Protein AF-A0A833A381-F1 (afdb_monomer)

Radius of gyration: 20.52 Å; Cα contacts (8 Å, |Δi|>4): 318; chains: 1; bounding box: 50×62×47 Å

Structure (mmCIF, N/CA/C/O backbone):
data_AF-A0A833A381-F1
#
_entry.id   AF-A0A833A381-F1
#
loop_
_atom_site.group_PDB
_atom_site.id
_atom_site.type_symbol
_atom_site.label_atom_id
_atom_site.label_alt_id
_atom_site.label_comp_id
_atom_site.label_asym_id
_atom_site.label_entity_id
_atom_site.label_seq_id
_atom_site.pdbx_PDB_ins_code
_atom_site.Cartn_x
_atom_site.Cartn_y
_atom_site.Cartn_z
_atom_site.occupancy
_atom_site.B_iso_or_equiv
_atom_site.auth_seq_id
_atom_site.auth_comp_id
_atom_site.auth_asym_id
_atom_site.auth_atom_id
_atom_site.pdbx_PDB_model_num
ATOM 1 N N . MET A 1 1 ? -11.651 38.084 -4.535 1.00 34.66 1 MET A N 1
ATOM 2 C CA . MET A 1 1 ? -12.014 36.680 -4.844 1.00 34.66 1 MET A CA 1
ATOM 3 C C . MET A 1 1 ? -10.779 35.934 -5.337 1.00 34.66 1 MET A C 1
ATOM 5 O O . MET A 1 1 ? -10.300 36.222 -6.426 1.00 34.66 1 MET A O 1
ATOM 9 N N . ILE A 1 2 ? -10.227 35.016 -4.540 1.00 35.16 2 ILE A N 1
ATOM 10 C CA . ILE A 1 2 ? -9.106 34.164 -4.970 1.00 35.16 2 ILE A CA 1
ATOM 11 C C . ILE A 1 2 ? -9.652 33.199 -6.032 1.00 35.16 2 ILE A C 1
ATOM 13 O O . ILE A 1 2 ? -10.507 32.371 -5.723 1.00 35.16 2 ILE A O 1
ATOM 17 N N . LYS A 1 3 ? -9.202 33.319 -7.290 1.00 36.94 3 LYS A N 1
ATOM 18 C CA . LYS A 1 3 ? -9.517 32.350 -8.354 1.00 36.94 3 LYS A CA 1
ATOM 19 C C . LYS A 1 3 ? -9.009 30.975 -7.912 1.00 36.94 3 LYS A C 1
ATOM 21 O O . LYS A 1 3 ? -7.816 30.695 -8.008 1.00 36.94 3 LYS A O 1
ATOM 26 N N . VAL A 1 4 ? -9.903 30.111 -7.435 1.00 47.97 4 VAL A N 1
ATOM 27 C CA . VAL A 1 4 ? -9.594 28.694 -7.221 1.00 47.97 4 VAL A CA 1
ATOM 28 C C . VAL A 1 4 ? -9.243 28.118 -8.592 1.00 47.97 4 VAL A C 1
ATOM 30 O O . VAL A 1 4 ? -10.110 28.021 -9.461 1.00 47.97 4 VAL A O 1
ATOM 33 N N . ARG A 1 5 ? -7.961 27.801 -8.827 1.00 54.69 5 ARG A N 1
ATOM 34 C CA . ARG A 1 5 ? -7.524 27.148 -10.069 1.00 54.69 5 ARG A CA 1
ATOM 35 C C . ARG A 1 5 ? -8.310 25.849 -10.228 1.00 54.69 5 ARG A C 1
ATOM 37 O O . ARG A 1 5 ? -8.151 24.926 -9.432 1.00 54.69 5 ARG A O 1
ATOM 44 N N . GLN A 1 6 ? -9.159 25.798 -11.250 1.00 60.56 6 GLN A N 1
ATOM 45 C CA . GLN A 1 6 ? -9.803 24.563 -11.672 1.00 60.56 6 GLN A CA 1
ATOM 46 C C . GLN A 1 6 ? -8.762 23.661 -12.339 1.00 60.56 6 GLN A C 1
ATOM 48 O O . GLN A 1 6 ? -7.880 24.139 -13.058 1.00 60.56 6 GLN A O 1
ATOM 53 N N . GLU A 1 7 ? -8.847 22.363 -12.058 1.00 72.75 7 GLU A N 1
ATOM 54 C CA . GLU A 1 7 ? -7.910 21.378 -12.590 1.00 72.75 7 GLU A CA 1
ATOM 55 C C . GLU A 1 7 ? -8.077 21.239 -14.107 1.00 72.75 7 GLU A C 1
ATOM 57 O O . GLU A 1 7 ? -9.195 21.137 -14.617 1.00 72.75 7 GLU A O 1
ATOM 62 N N . LYS A 1 8 ? -6.958 21.196 -14.835 1.00 81.88 8 LYS A N 1
ATOM 63 C CA . LYS A 1 8 ? -6.961 20.962 -16.283 1.00 81.88 8 LYS A CA 1
ATOM 64 C C . LYS A 1 8 ? -6.612 19.501 -16.537 1.00 81.88 8 LYS A C 1
ATOM 66 O O . LYS A 1 8 ? -5.481 19.184 -16.903 1.00 81.88 8 LYS A O 1
ATOM 71 N N . TYR A 1 9 ? -7.595 18.613 -16.369 1.00 82.44 9 TYR A N 1
ATOM 72 C CA . TYR A 1 9 ? -7.392 17.165 -16.501 1.00 82.44 9 TYR A CA 1
ATOM 73 C C . TYR A 1 9 ? -6.699 16.719 -17.796 1.00 82.44 9 TYR A C 1
ATOM 75 O O . TYR A 1 9 ? -5.852 15.841 -17.690 1.00 82.44 9 TYR A O 1
ATOM 83 N N . PRO A 1 10 ? -6.945 17.302 -18.987 1.00 85.31 10 PRO A N 1
ATOM 84 C CA . PRO A 1 10 ? -6.189 16.925 -20.182 1.00 85.31 10 PRO A CA 1
ATOM 85 C C . PRO A 1 10 ? -4.679 17.155 -20.034 1.00 85.31 10 PRO A C 1
ATOM 87 O O . PRO A 1 10 ? -3.879 16.292 -20.381 1.00 85.31 10 PRO A O 1
ATOM 90 N N . TYR A 1 11 ? -4.280 18.289 -19.451 1.00 86.19 11 TYR A N 1
ATOM 91 C CA . TYR A 1 11 ? -2.872 18.609 -19.223 1.00 86.19 11 TYR A CA 1
ATOM 92 C C . TYR A 1 11 ? -2.241 17.687 -18.176 1.00 86.19 11 TYR A C 1
ATOM 94 O O . TYR A 1 11 ? -1.148 17.152 -18.379 1.00 86.19 11 TYR A O 1
ATOM 102 N N . LEU A 1 12 ? -2.960 17.469 -17.072 1.00 88.56 12 LEU A N 1
ATOM 103 C CA . LEU A 1 12 ? -2.550 16.564 -16.003 1.00 88.56 12 LEU A CA 1
ATOM 104 C C . LEU A 1 12 ? -2.387 15.129 -16.535 1.00 88.56 12 LEU A C 1
ATOM 106 O O . LEU A 1 12 ? -1.351 14.500 -16.331 1.00 88.56 12 LEU A O 1
ATOM 110 N N . ALA A 1 13 ? -3.375 14.644 -17.289 1.00 89.25 13 ALA A N 1
ATOM 111 C CA . ALA A 1 13 ? -3.385 13.324 -17.905 1.00 89.25 13 ALA A CA 1
ATOM 112 C C . ALA A 1 13 ? -2.191 13.112 -18.842 1.00 89.25 13 ALA A C 1
ATOM 114 O O . ALA A 1 13 ? -1.504 12.098 -18.723 1.00 89.25 13 ALA A O 1
ATOM 115 N N . THR A 1 14 ? -1.903 14.068 -19.732 1.00 89.75 14 THR A N 1
ATOM 116 C CA . THR A 1 14 ? -0.747 13.985 -20.638 1.00 89.75 14 THR A CA 1
ATOM 117 C C . THR A 1 14 ? 0.563 13.891 -19.862 1.00 89.75 14 THR A C 1
ATOM 119 O O . THR A 1 14 ? 1.373 13.008 -20.143 1.00 89.75 14 THR A O 1
ATOM 122 N N . ARG A 1 15 ? 0.752 14.729 -18.831 1.00 92.88 15 ARG A N 1
ATOM 123 C CA . ARG A 1 15 ? 1.950 14.668 -17.976 1.00 92.88 15 ARG A CA 1
ATOM 124 C C . ARG A 1 15 ? 2.133 13.289 -17.344 1.00 92.88 15 ARG A C 1
ATOM 126 O O . ARG A 1 15 ? 3.238 12.757 -17.379 1.00 92.88 15 ARG A O 1
ATOM 133 N N . PHE A 1 16 ? 1.072 12.694 -16.800 1.00 95.06 16 PHE A N 1
ATOM 134 C CA . PHE A 1 16 ? 1.176 11.388 -16.143 1.00 95.06 16 PHE A CA 1
ATOM 135 C C . PHE A 1 16 ? 1.350 10.220 -17.108 1.00 95.06 16 PHE A C 1
ATOM 137 O O . PHE A 1 16 ? 2.029 9.261 -16.756 1.00 95.06 16 PHE A O 1
ATOM 144 N N . ARG A 1 17 ? 0.847 10.308 -18.343 1.00 92.38 17 ARG A N 1
ATOM 145 C CA . ARG A 1 17 ? 1.163 9.309 -19.379 1.00 92.38 17 ARG A CA 1
ATOM 146 C C . ARG A 1 17 ? 2.635 9.341 -19.776 1.00 92.38 17 ARG A C 1
ATOM 148 O O . ARG A 1 17 ? 3.248 8.285 -19.878 1.00 92.38 17 ARG A O 1
ATOM 155 N N . VAL A 1 18 ? 3.206 10.536 -19.935 1.00 93.75 18 VAL A N 1
ATOM 156 C CA . VAL A 1 18 ? 4.642 10.701 -20.217 1.00 93.75 18 VAL A CA 1
ATOM 157 C C . VAL A 1 18 ? 5.494 10.215 -19.044 1.00 93.75 18 VAL A C 1
ATOM 159 O O . VAL A 1 18 ? 6.544 9.621 -19.249 1.00 93.75 18 VAL A O 1
ATOM 162 N N . ARG A 1 19 ? 5.060 10.436 -17.798 1.00 94.81 19 ARG A N 1
ATOM 163 C CA . ARG A 1 19 ? 5.759 9.873 -16.632 1.00 94.81 19 ARG A CA 1
ATOM 164 C C . ARG A 1 19 ? 5.645 8.350 -16.581 1.00 94.81 19 ARG A C 1
ATOM 166 O O . ARG A 1 19 ? 6.649 7.687 -16.360 1.00 94.81 19 ARG A O 1
ATOM 173 N N . LYS A 1 20 ? 4.462 7.795 -16.862 1.00 94.56 20 LYS A N 1
ATOM 174 C CA . LYS A 1 20 ? 4.241 6.345 -16.944 1.00 94.56 20 LYS A CA 1
ATOM 175 C C . LYS A 1 20 ? 5.173 5.683 -17.964 1.00 94.56 20 LYS A C 1
ATOM 177 O O . LYS A 1 20 ? 5.714 4.630 -17.668 1.00 94.56 20 LYS A O 1
ATOM 182 N N . SER A 1 21 ? 5.410 6.291 -19.129 1.00 93.19 21 SER A N 1
ATOM 183 C CA . SER A 1 21 ? 6.301 5.703 -20.145 1.00 93.19 21 SER A CA 1
ATOM 184 C C . SER A 1 21 ? 7.780 5.655 -19.742 1.00 93.19 21 SER A C 1
ATOM 186 O O . SER A 1 21 ? 8.571 5.057 -20.466 1.00 93.19 21 SER A O 1
ATOM 188 N N . LYS A 1 22 ? 8.160 6.319 -18.641 1.00 93.94 22 LYS A N 1
ATOM 189 C CA . LYS A 1 22 ? 9.515 6.302 -18.072 1.00 93.94 22 LYS A CA 1
ATOM 190 C C . LYS A 1 22 ? 9.679 5.292 -16.932 1.00 93.94 22 LYS A C 1
ATOM 192 O O . LYS A 1 22 ? 10.771 5.208 -16.383 1.00 93.94 22 LYS A O 1
ATOM 197 N N . LEU A 1 23 ? 8.609 4.595 -16.548 1.00 95.88 23 LEU A N 1
ATOM 198 C CA . LEU A 1 23 ? 8.697 3.515 -15.570 1.00 95.88 23 LEU A CA 1
ATOM 199 C C . LEU A 1 23 ? 9.503 2.344 -16.142 1.00 95.88 23 LEU A C 1
ATOM 201 O O . LEU A 1 23 ? 9.564 2.160 -17.361 1.00 95.88 23 LEU A O 1
ATOM 205 N N . LEU A 1 24 ? 10.092 1.564 -15.240 1.00 95.81 24 LEU A N 1
ATOM 206 C CA . LEU A 1 24 ? 10.851 0.365 -15.541 1.00 95.81 24 LEU A CA 1
ATOM 207 C C . LEU A 1 24 ? 9.961 -0.665 -16.239 1.00 95.81 24 LEU A C 1
ATOM 209 O O . LEU A 1 24 ? 8.889 -1.040 -15.757 1.00 95.81 24 LEU A O 1
ATOM 213 N N . LYS A 1 25 ? 10.443 -1.135 -17.381 1.00 94.88 25 LYS A N 1
ATOM 214 C CA . LYS A 1 25 ? 9.829 -2.170 -18.204 1.00 94.88 25 LYS A CA 1
ATOM 215 C C . LYS A 1 25 ? 10.293 -3.554 -17.774 1.00 94.88 25 LYS A C 1
ATOM 217 O O . LYS A 1 25 ? 11.284 -3.720 -17.059 1.00 94.88 25 LYS A O 1
ATOM 222 N N . ARG A 1 26 ? 9.603 -4.581 -18.265 1.00 94.56 26 ARG A N 1
ATOM 223 C CA . ARG A 1 26 ? 9.924 -5.983 -17.981 1.00 94.56 26 ARG A CA 1
ATOM 224 C C . ARG A 1 26 ? 11.369 -6.347 -18.297 1.00 94.56 26 ARG A C 1
ATOM 226 O O . ARG A 1 26 ? 12.012 -7.013 -17.491 1.00 94.56 26 ARG A O 1
ATOM 233 N N . GLU A 1 27 ? 11.899 -5.887 -19.427 1.00 94.88 27 GLU A N 1
ATOM 234 C CA . GLU A 1 27 ? 13.277 -6.183 -19.827 1.00 94.88 27 GLU A CA 1
ATOM 235 C C . GLU A 1 27 ? 14.292 -5.572 -18.855 1.00 94.88 27 GLU A C 1
ATOM 237 O O . GLU A 1 27 ? 15.380 -6.112 -18.666 1.00 94.88 27 GLU A O 1
ATOM 242 N N . GLU A 1 28 ? 13.947 -4.449 -18.226 1.00 96.31 28 GLU A N 1
ATOM 243 C CA . GLU A 1 28 ? 14.792 -3.785 -17.237 1.00 96.31 28 GLU A CA 1
ATOM 244 C C . GLU A 1 28 ? 14.800 -4.561 -15.922 1.00 96.31 28 GLU A C 1
ATOM 246 O O . GLU A 1 28 ? 15.875 -4.777 -15.368 1.00 96.31 28 GLU A O 1
ATOM 251 N N . TYR A 1 29 ? 13.655 -5.092 -15.482 1.00 96.31 29 TYR A N 1
ATOM 252 C CA . TYR A 1 29 ? 13.613 -6.005 -14.336 1.00 96.31 29 TYR A CA 1
ATOM 253 C C . TYR A 1 29 ? 14.424 -7.283 -14.576 1.00 96.31 29 TYR A C 1
ATOM 255 O O . TYR A 1 29 ? 15.199 -7.678 -13.708 1.00 96.31 29 TYR A O 1
ATOM 263 N N . GLU A 1 30 ? 14.323 -7.902 -15.757 1.00 94.81 30 GLU A N 1
ATOM 264 C CA . GLU A 1 30 ? 15.120 -9.096 -16.087 1.00 94.81 30 GLU A CA 1
ATOM 265 C C . GLU A 1 30 ? 16.628 -8.798 -16.134 1.00 94.81 30 GLU A C 1
ATOM 267 O O . GLU A 1 30 ? 17.439 -9.645 -15.758 1.00 94.81 30 GLU A O 1
ATOM 272 N N . LYS A 1 31 ? 17.028 -7.587 -16.547 1.00 95.31 31 LYS A N 1
ATOM 273 C CA . LYS A 1 31 ? 18.424 -7.133 -16.438 1.00 95.31 31 LYS A CA 1
ATOM 274 C C . LYS A 1 31 ? 18.838 -6.958 -14.980 1.00 95.31 31 LYS A C 1
ATOM 276 O O . LYS A 1 31 ? 19.879 -7.478 -14.588 1.00 95.31 31 LYS A O 1
ATOM 281 N N . MET A 1 32 ? 18.018 -6.281 -14.173 1.00 95.81 32 MET A N 1
ATOM 282 C CA . MET A 1 32 ? 18.284 -6.065 -12.748 1.00 95.81 32 MET A CA 1
ATOM 283 C C . MET A 1 32 ? 18.461 -7.386 -11.997 1.00 95.81 32 MET A C 1
ATOM 285 O O . MET A 1 32 ? 19.336 -7.474 -11.144 1.00 95.81 32 MET A O 1
ATOM 289 N N . LEU A 1 33 ? 17.694 -8.431 -12.332 1.00 94.88 33 LEU A N 1
ATOM 290 C CA . LEU A 1 33 ? 17.832 -9.761 -11.725 1.00 94.88 33 LEU A CA 1
ATOM 291 C C . LEU A 1 33 ? 19.219 -10.384 -11.920 1.00 94.88 33 LEU A C 1
ATOM 293 O O . LEU A 1 33 ? 19.637 -11.146 -11.055 1.00 94.88 33 LEU A O 1
ATOM 297 N N . LYS A 1 34 ? 19.965 -9.999 -12.958 1.00 93.81 34 LYS A N 1
ATOM 298 C CA . LYS A 1 34 ? 21.303 -10.536 -13.267 1.00 93.81 34 LYS A CA 1
ATOM 299 C C . LYS A 1 34 ? 22.458 -9.679 -12.737 1.00 93.81 34 LYS A C 1
ATOM 301 O O . LYS A 1 34 ? 23.605 -10.104 -12.783 1.00 93.81 34 LYS A O 1
ATOM 306 N N . MET A 1 35 ? 22.176 -8.467 -12.256 1.00 93.69 35 MET A N 1
ATOM 307 C CA . MET A 1 35 ? 23.190 -7.524 -11.757 1.00 93.69 35 MET A CA 1
ATOM 308 C C . MET A 1 35 ? 23.596 -7.842 -10.314 1.00 93.69 35 MET A C 1
ATOM 310 O O . MET A 1 35 ? 22.764 -8.269 -9.520 1.00 93.69 35 MET A O 1
ATOM 314 N N . ASP A 1 36 ? 24.836 -7.580 -9.915 1.00 91.44 36 ASP A N 1
ATOM 315 C CA . ASP A 1 36 ? 25.167 -7.459 -8.491 1.00 91.44 36 ASP A CA 1
ATOM 316 C C . ASP A 1 36 ? 24.592 -6.151 -7.902 1.00 91.44 36 ASP A C 1
ATOM 318 O O . ASP A 1 36 ? 24.082 -5.289 -8.624 1.00 91.44 36 ASP A O 1
ATOM 322 N N . ILE A 1 37 ? 24.654 -5.995 -6.576 1.00 89.94 37 ILE A N 1
ATOM 323 C CA . ILE A 1 37 ? 24.056 -4.845 -5.880 1.00 89.94 37 ILE A CA 1
ATOM 324 C C . ILE A 1 37 ? 24.684 -3.497 -6.280 1.00 89.94 37 ILE A C 1
ATOM 326 O O . ILE A 1 37 ? 23.968 -2.502 -6.367 1.00 89.94 37 ILE A O 1
ATOM 330 N N . TYR A 1 38 ? 25.985 -3.444 -6.582 1.00 89.88 38 TYR A N 1
ATOM 331 C CA . TYR A 1 38 ? 26.663 -2.201 -6.964 1.00 89.88 38 TYR A CA 1
ATOM 332 C C . TYR A 1 38 ? 26.359 -1.820 -8.412 1.00 89.88 38 TYR A C 1
ATOM 334 O O . TYR A 1 38 ? 26.124 -0.647 -8.712 1.00 89.88 38 TYR A O 1
ATOM 342 N N . THR A 1 39 ? 26.299 -2.806 -9.308 1.00 93.44 39 THR A N 1
ATOM 343 C CA . THR A 1 39 ? 25.839 -2.586 -10.687 1.00 93.44 39 THR A CA 1
ATOM 344 C C . THR A 1 39 ? 24.374 -2.150 -10.719 1.00 93.44 39 THR A C 1
ATOM 346 O O . THR A 1 39 ? 24.019 -1.258 -11.489 1.00 93.44 39 THR A O 1
ATOM 349 N N . LEU A 1 40 ? 23.531 -2.706 -9.839 1.00 94.25 40 LEU A N 1
ATOM 350 C CA . LEU A 1 40 ? 22.141 -2.276 -9.686 1.00 94.25 40 LEU A CA 1
ATOM 351 C C . LEU A 1 40 ? 22.037 -0.797 -9.283 1.00 94.25 40 LEU A C 1
ATOM 353 O O . LEU A 1 40 ? 21.211 -0.083 -9.847 1.00 94.25 40 LEU A O 1
ATOM 357 N N . ILE A 1 41 ? 22.869 -0.328 -8.346 1.00 92.25 41 ILE A N 1
ATOM 358 C CA . ILE A 1 41 ? 22.899 1.087 -7.936 1.00 92.25 41 ILE A CA 1
ATOM 359 C C . ILE A 1 41 ? 23.208 1.985 -9.139 1.00 92.25 41 ILE A C 1
ATOM 361 O O . ILE A 1 41 ? 22.416 2.875 -9.442 1.00 92.25 41 ILE A O 1
ATOM 365 N N . LYS A 1 42 ? 24.282 1.694 -9.885 1.00 92.81 42 LYS A N 1
ATOM 366 C CA . LYS A 1 42 ? 24.656 2.465 -11.087 1.00 92.81 42 LYS A CA 1
ATOM 367 C C . LYS A 1 42 ? 23.543 2.477 -12.135 1.00 92.81 42 LYS A C 1
ATOM 369 O O . LYS A 1 42 ? 23.215 3.519 -12.692 1.00 92.81 42 LYS A O 1
ATOM 374 N N . PHE A 1 43 ? 22.913 1.326 -12.370 1.00 95.31 43 PHE A N 1
ATOM 375 C CA . PHE A 1 43 ? 21.782 1.228 -13.290 1.00 95.31 43 PHE A CA 1
ATOM 376 C C . PHE A 1 43 ? 20.599 2.103 -12.847 1.00 95.31 43 PHE A C 1
ATOM 378 O O . PHE A 1 43 ? 19.961 2.754 -13.671 1.00 95.31 43 PHE A O 1
ATOM 385 N N . LEU A 1 44 ? 20.293 2.142 -11.549 1.00 95.56 44 LEU A N 1
ATOM 386 C CA . LEU A 1 44 ? 19.218 2.980 -11.017 1.00 95.56 44 LEU A CA 1
ATOM 387 C C . LEU A 1 44 ? 19.559 4.477 -11.110 1.00 95.56 44 LEU A C 1
ATOM 389 O O . LEU A 1 44 ? 18.669 5.265 -11.437 1.00 95.56 44 LEU A O 1
ATOM 393 N N . GLU A 1 45 ? 20.821 4.864 -10.908 1.00 94.06 45 GLU A N 1
ATOM 394 C CA . GLU A 1 45 ? 21.304 6.235 -11.147 1.00 94.06 45 GLU A CA 1
ATOM 395 C C . GLU A 1 45 ? 21.078 6.668 -12.602 1.00 94.06 45 GLU A C 1
ATOM 397 O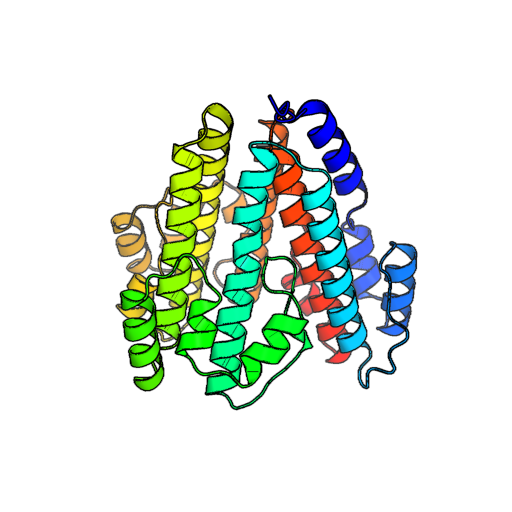 O . GLU A 1 45 ? 20.513 7.735 -12.850 1.00 94.06 45 GLU A O 1
ATOM 402 N N . GLU A 1 46 ? 21.402 5.811 -13.576 1.00 93.75 46 GLU A N 1
ATOM 403 C CA . GLU A 1 46 ? 21.117 6.056 -15.001 1.00 93.75 46 GLU A CA 1
ATOM 404 C C . GLU A 1 46 ? 19.611 6.192 -15.289 1.00 93.75 46 GLU A C 1
ATOM 406 O O . GLU A 1 46 ? 19.199 6.919 -16.198 1.00 93.75 46 GLU A O 1
ATOM 411 N N . LYS A 1 47 ? 18.765 5.516 -14.501 1.00 92.94 47 LYS A N 1
ATOM 412 C CA . LYS A 1 47 ? 17.297 5.640 -14.557 1.00 92.94 47 LYS A CA 1
ATOM 413 C C . LYS A 1 47 ? 16.761 6.869 -13.822 1.00 92.94 47 LYS A C 1
ATOM 415 O O . LYS A 1 47 ? 15.548 7.086 -13.809 1.00 92.94 47 LYS A O 1
ATOM 420 N N . GLY A 1 48 ? 17.642 7.702 -13.270 1.00 91.12 48 GLY A N 1
ATOM 421 C CA . GLY A 1 48 ? 17.305 8.959 -12.612 1.00 91.12 48 GLY A CA 1
ATOM 422 C C . GLY A 1 48 ? 16.940 8.816 -11.136 1.00 91.12 48 GLY A C 1
ATOM 423 O O . GLY A 1 48 ? 16.324 9.731 -10.591 1.00 91.12 48 GLY A O 1
ATOM 424 N N . TYR A 1 49 ? 17.275 7.693 -10.493 1.00 93.12 49 TYR A N 1
ATOM 425 C CA . TYR A 1 49 ? 17.227 7.601 -9.035 1.00 93.12 49 TYR A CA 1
ATOM 426 C C . TYR A 1 49 ? 18.437 8.311 -8.439 1.00 93.12 49 TYR A C 1
ATOM 428 O O . TYR A 1 49 ? 19.578 7.991 -8.751 1.00 93.12 49 TYR A O 1
ATOM 436 N N . GLU A 1 50 ? 18.184 9.259 -7.546 1.00 91.56 50 GLU A N 1
ATOM 437 C CA . GLU A 1 50 ? 19.249 9.915 -6.792 1.00 91.56 50 GLU A CA 1
ATOM 438 C C . GLU A 1 50 ? 19.641 9.046 -5.593 1.00 91.56 50 GLU A C 1
ATOM 440 O O . GLU A 1 50 ? 18.781 8.718 -4.771 1.00 91.56 50 GLU A O 1
ATOM 445 N N . PHE A 1 51 ? 20.922 8.706 -5.471 1.00 87.56 51 PHE A N 1
ATOM 446 C CA . PHE A 1 51 ? 21.474 8.031 -4.299 1.00 87.56 51 PHE A CA 1
ATOM 447 C C . PHE A 1 51 ? 22.236 9.041 -3.448 1.00 87.56 51 PHE A C 1
ATOM 449 O O . PHE A 1 51 ? 23.050 9.819 -3.950 1.00 87.56 51 PHE A O 1
ATOM 456 N N . GLU A 1 52 ? 21.949 9.067 -2.149 1.00 73.50 52 GLU A N 1
ATOM 457 C CA . GLU A 1 52 ? 22.715 9.901 -1.227 1.00 73.50 52 GLU A CA 1
ATOM 458 C C . GLU A 1 52 ? 24.101 9.274 -1.029 1.00 73.50 52 GLU A C 1
ATOM 460 O O . GLU A 1 52 ? 24.232 8.055 -0.932 1.00 73.50 52 GLU A O 1
ATOM 465 N N . LYS A 1 53 ? 25.151 10.101 -0.951 1.00 66.31 53 LYS A N 1
ATOM 466 C CA . LYS A 1 53 ? 26.510 9.653 -0.601 1.00 66.31 53 LYS A CA 1
ATOM 467 C C . LYS A 1 53 ? 26.601 9.381 0.903 1.00 66.31 53 LYS A C 1
ATOM 469 O O . LYS A 1 53 ? 27.334 10.059 1.616 1.00 66.31 53 LYS A O 1
ATOM 474 N N . ILE A 1 54 ? 25.783 8.458 1.389 1.00 60.59 54 ILE A N 1
ATOM 475 C CA . ILE A 1 54 ? 25.808 8.003 2.774 1.00 60.59 54 ILE A CA 1
ATOM 476 C C . ILE A 1 54 ? 26.612 6.710 2.798 1.00 60.59 54 ILE A C 1
ATOM 478 O O . ILE A 1 54 ? 26.355 5.797 2.012 1.00 60.59 54 ILE A O 1
ATOM 482 N N . GLU A 1 55 ? 27.581 6.634 3.705 1.00 60.88 55 GLU A N 1
ATOM 483 C CA . GLU A 1 55 ? 28.245 5.382 4.064 1.00 60.88 55 GLU A CA 1
ATOM 484 C C . GLU A 1 55 ? 27.267 4.514 4.872 1.00 60.88 55 GLU A C 1
ATOM 486 O O . GLU A 1 55 ? 27.367 4.388 6.091 1.00 60.88 55 GLU A O 1
ATOM 491 N N . GLU A 1 56 ? 26.256 3.958 4.203 1.00 65.12 56 GLU A N 1
ATOM 492 C CA . GLU A 1 56 ? 25.414 2.924 4.804 1.00 65.12 56 GLU A CA 1
ATOM 493 C C . GLU A 1 56 ? 26.239 1.639 4.936 1.00 65.12 56 GLU A C 1
ATOM 495 O O . GLU A 1 56 ? 26.982 1.261 4.024 1.00 65.12 56 GLU A O 1
ATOM 500 N N . LYS A 1 57 ? 26.099 0.936 6.066 1.00 67.56 57 LYS A N 1
ATOM 501 C CA . LYS A 1 57 ? 26.849 -0.308 6.319 1.00 67.56 57 LYS A CA 1
ATOM 502 C C . LYS A 1 57 ? 26.517 -1.400 5.301 1.00 67.56 57 LYS A C 1
ATOM 504 O O . LYS A 1 57 ? 27.385 -2.210 4.981 1.00 67.56 57 LYS A O 1
ATOM 509 N N . ASN A 1 58 ? 25.282 -1.410 4.794 1.00 81.88 58 ASN A N 1
ATOM 510 C CA . ASN A 1 58 ? 24.803 -2.396 3.836 1.00 81.88 58 ASN A CA 1
ATOM 511 C C . ASN A 1 58 ? 24.339 -1.732 2.527 1.00 81.88 58 ASN A C 1
ATOM 513 O O . ASN A 1 58 ? 23.478 -0.850 2.547 1.00 81.88 58 ASN A O 1
ATOM 517 N N . PRO A 1 59 ? 24.805 -2.202 1.356 1.00 85.38 59 PRO A N 1
ATOM 518 C CA . PRO A 1 59 ? 24.457 -1.590 0.074 1.00 85.38 59 PRO A CA 1
ATOM 519 C C . PRO A 1 59 ? 22.965 -1.719 -0.281 1.00 85.38 59 PRO A C 1
ATOM 521 O O . PRO A 1 59 ? 22.444 -0.886 -1.019 1.00 85.38 59 PRO A O 1
ATOM 524 N N . PHE A 1 60 ? 22.242 -2.718 0.242 1.00 88.50 60 PHE A N 1
ATOM 525 C CA . PHE A 1 60 ? 20.796 -2.820 0.002 1.00 88.50 60 PHE A CA 1
ATOM 526 C C . PHE A 1 60 ? 19.987 -1.797 0.814 1.00 88.50 60 PHE A C 1
ATOM 528 O O . PHE A 1 60 ? 18.992 -1.290 0.304 1.00 88.50 60 PHE A O 1
ATOM 535 N N . GLU A 1 61 ? 20.417 -1.456 2.035 1.00 88.38 61 GLU A N 1
ATOM 536 C CA . GLU A 1 61 ? 19.771 -0.426 2.865 1.00 88.38 61 GLU A CA 1
ATOM 537 C C . GLU A 1 61 ? 19.876 0.940 2.185 1.00 88.38 61 GLU A C 1
ATOM 539 O O . GLU A 1 61 ? 18.883 1.666 2.100 1.00 88.38 61 GLU A O 1
ATOM 544 N N . LEU A 1 62 ? 21.033 1.230 1.573 1.00 89.19 62 LEU A N 1
ATOM 545 C CA . LEU A 1 62 ? 21.220 2.408 0.725 1.00 89.19 62 LEU A CA 1
ATOM 546 C C . LEU A 1 62 ? 20.204 2.453 -0.425 1.00 89.19 62 LEU A C 1
ATOM 548 O O . LEU A 1 62 ? 19.607 3.505 -0.674 1.00 89.19 62 LEU A O 1
ATOM 552 N N . VAL A 1 63 ? 19.975 1.326 -1.113 1.00 91.69 63 VAL A N 1
ATOM 553 C CA . VAL A 1 63 ? 18.960 1.241 -2.177 1.00 91.69 63 VAL A CA 1
ATOM 554 C C . VAL A 1 63 ? 17.563 1.482 -1.619 1.00 91.69 63 VAL A C 1
ATOM 556 O O . VAL A 1 63 ? 16.819 2.288 -2.177 1.00 91.69 63 VAL A O 1
ATOM 559 N N . GLU A 1 64 ? 17.188 0.834 -0.518 1.00 91.00 64 GLU A N 1
ATOM 560 C CA . GLU A 1 64 ? 15.851 0.990 0.056 1.00 91.00 64 GLU A CA 1
ATOM 561 C C . GLU A 1 64 ? 15.561 2.419 0.506 1.00 91.00 64 GLU A C 1
ATOM 563 O O . GLU A 1 64 ? 14.509 2.974 0.163 1.00 91.00 64 GLU A O 1
ATOM 568 N N . ARG A 1 65 ? 16.513 3.030 1.214 1.00 88.81 65 ARG A N 1
ATOM 569 C CA . ARG A 1 65 ? 16.441 4.421 1.657 1.00 88.81 65 ARG A CA 1
ATOM 570 C C . ARG A 1 65 ? 16.346 5.371 0.470 1.00 88.81 65 ARG A C 1
ATOM 572 O O . ARG A 1 65 ? 15.420 6.180 0.411 1.00 88.81 65 ARG A O 1
ATOM 579 N N . SER A 1 66 ? 17.244 5.235 -0.504 1.00 91.12 66 SER A N 1
ATOM 580 C CA . SER A 1 66 ? 17.272 6.101 -1.688 1.00 91.12 66 SER A CA 1
ATOM 581 C C . SER A 1 66 ? 15.973 5.982 -2.484 1.00 91.12 66 SER A C 1
ATOM 583 O O . SER A 1 66 ? 15.367 6.991 -2.847 1.00 91.12 66 SER A O 1
ATOM 585 N N . VAL A 1 67 ? 15.461 4.767 -2.689 1.00 93.69 67 VAL A N 1
ATOM 586 C CA . VAL A 1 67 ? 14.179 4.538 -3.374 1.00 93.69 67 VAL A CA 1
ATOM 587 C C . VAL A 1 67 ? 13.010 5.177 -2.618 1.00 93.69 67 VAL A C 1
ATOM 589 O O . VAL A 1 67 ? 12.153 5.797 -3.255 1.00 93.69 67 VAL A O 1
ATOM 592 N N . ASN A 1 68 ? 12.976 5.082 -1.285 1.00 92.44 68 ASN A N 1
ATOM 593 C CA . ASN A 1 68 ? 11.954 5.746 -0.469 1.00 92.44 68 ASN A CA 1
ATOM 594 C C . ASN A 1 68 ? 12.031 7.276 -0.609 1.00 92.44 68 ASN A C 1
ATOM 596 O O . ASN A 1 68 ? 11.010 7.904 -0.884 1.00 92.44 68 ASN A O 1
ATOM 600 N N . ILE A 1 69 ? 13.225 7.874 -0.518 1.00 91.62 69 ILE A N 1
ATOM 601 C CA . ILE A 1 69 ? 13.427 9.328 -0.670 1.00 91.62 69 ILE A CA 1
ATOM 602 C C . ILE A 1 69 ? 13.003 9.804 -2.067 1.00 91.62 69 ILE A C 1
ATOM 604 O O . ILE A 1 69 ? 12.312 10.817 -2.202 1.00 91.62 69 ILE A O 1
ATOM 608 N N . ASN A 1 70 ? 13.363 9.067 -3.120 1.00 94.75 70 ASN A N 1
ATOM 609 C CA . ASN A 1 70 ? 12.943 9.381 -4.488 1.00 94.75 70 ASN A CA 1
ATOM 610 C C . ASN A 1 70 ? 11.415 9.314 -4.636 1.00 94.75 70 ASN A C 1
ATOM 612 O O . ASN A 1 70 ? 10.810 10.197 -5.251 1.00 94.75 70 ASN A O 1
ATOM 616 N N . LEU A 1 71 ? 10.774 8.306 -4.035 1.00 95.69 71 LEU A N 1
ATOM 617 C CA . LEU A 1 71 ? 9.317 8.194 -4.016 1.00 95.69 71 LEU A CA 1
ATOM 618 C C . LEU A 1 71 ? 8.675 9.375 -3.271 1.00 95.69 71 LEU A C 1
ATOM 620 O O . LEU A 1 71 ? 7.730 9.975 -3.780 1.00 95.69 71 LEU A O 1
ATOM 624 N N . GLU A 1 72 ? 9.202 9.765 -2.110 1.00 95.06 72 GLU A N 1
ATOM 625 C CA . GLU A 1 72 ? 8.724 10.928 -1.350 1.00 95.06 72 GLU A CA 1
ATOM 626 C C . GLU A 1 72 ? 8.830 12.231 -2.150 1.00 95.06 72 GLU A C 1
ATOM 628 O O . GLU A 1 72 ? 7.866 13.005 -2.207 1.00 95.06 72 GLU A O 1
ATOM 633 N N . LYS A 1 73 ? 9.980 12.465 -2.798 1.00 94.44 73 LYS A N 1
ATOM 634 C CA . LYS A 1 73 ? 10.210 13.623 -3.675 1.00 94.44 73 LYS A CA 1
ATOM 635 C C . LYS A 1 73 ? 9.192 13.650 -4.812 1.00 94.44 73 LYS A C 1
ATOM 637 O O . LYS A 1 73 ? 8.565 14.686 -5.048 1.00 94.44 73 LYS A O 1
ATOM 642 N N . GLU A 1 74 ? 8.977 12.520 -5.480 1.00 96.00 74 GLU A N 1
ATOM 643 C CA . GLU A 1 74 ? 8.031 12.426 -6.591 1.00 96.00 74 GLU A CA 1
ATOM 644 C C . GLU A 1 74 ? 6.585 12.679 -6.140 1.00 96.00 74 GLU A C 1
ATOM 646 O O . GLU A 1 74 ? 5.885 13.500 -6.736 1.00 96.00 74 GLU A O 1
ATOM 651 N N . LEU A 1 75 ? 6.143 12.063 -5.041 1.00 96.50 75 LEU A N 1
ATOM 652 C CA . LEU A 1 75 ? 4.803 12.278 -4.487 1.00 96.50 75 LEU A CA 1
ATOM 653 C C . LEU A 1 75 ? 4.598 13.735 -4.036 1.00 96.50 75 LEU A C 1
ATOM 655 O O . LEU A 1 75 ? 3.559 14.336 -4.317 1.00 96.50 75 LEU A O 1
ATOM 659 N N . SER A 1 76 ? 5.607 14.353 -3.417 1.00 94.75 76 SER A N 1
ATOM 660 C CA . SER A 1 76 ? 5.590 15.779 -3.064 1.00 94.75 76 SER A CA 1
ATOM 661 C C . SER A 1 76 ? 5.472 16.674 -4.303 1.00 94.75 76 SER A C 1
ATOM 663 O O . SER A 1 76 ? 4.679 17.621 -4.330 1.00 94.75 76 SER A O 1
ATOM 665 N N . ASN A 1 77 ? 6.199 16.350 -5.375 1.00 94.88 77 ASN A N 1
ATOM 666 C CA . ASN A 1 77 ? 6.119 17.076 -6.640 1.00 94.88 77 ASN A CA 1
ATOM 667 C C . ASN A 1 77 ? 4.735 16.954 -7.288 1.00 94.88 77 ASN A C 1
ATOM 669 O O . ASN A 1 77 ? 4.207 17.957 -7.771 1.00 94.88 77 ASN A O 1
ATOM 673 N N . ILE A 1 78 ? 4.110 15.772 -7.250 1.00 95.38 78 ILE A N 1
ATOM 674 C CA . ILE A 1 78 ? 2.727 15.570 -7.717 1.00 95.38 78 ILE A CA 1
ATOM 675 C C . ILE A 1 78 ? 1.755 16.459 -6.934 1.00 95.38 78 ILE A C 1
ATOM 677 O O . ILE A 1 78 ? 0.897 17.124 -7.521 1.00 95.38 78 ILE A O 1
ATOM 681 N N . LEU A 1 79 ? 1.910 16.535 -5.612 1.00 93.56 79 LEU A N 1
ATOM 682 C CA . LEU A 1 79 ? 1.056 17.369 -4.770 1.00 93.56 79 LEU A CA 1
ATOM 683 C C . LEU A 1 79 ? 1.190 18.869 -5.098 1.00 93.56 79 LEU A C 1
ATOM 685 O O . LEU A 1 79 ? 0.200 19.600 -5.062 1.00 93.56 79 LEU A O 1
ATOM 689 N N . LYS A 1 80 ? 2.394 19.335 -5.456 1.00 92.69 80 LYS A N 1
ATOM 690 C CA . LYS A 1 80 ? 2.643 20.734 -5.853 1.00 92.69 80 LYS A CA 1
ATOM 691 C C . LYS A 1 80 ? 1.987 21.102 -7.187 1.00 92.69 80 LYS A C 1
ATOM 693 O O . LYS A 1 80 ? 1.525 22.232 -7.342 1.00 92.69 80 LYS A O 1
ATOM 698 N N . ILE A 1 81 ? 1.954 20.174 -8.146 1.00 91.44 81 ILE A N 1
ATOM 699 C CA . ILE A 1 81 ? 1.425 20.432 -9.498 1.00 91.44 81 ILE A CA 1
ATOM 700 C C . ILE A 1 81 ? -0.083 20.186 -9.636 1.00 91.44 81 ILE A C 1
ATOM 702 O O . ILE A 1 81 ? -0.649 20.547 -10.664 1.00 91.44 81 ILE A O 1
ATOM 706 N N . THR A 1 82 ? -0.722 19.562 -8.645 1.00 91.81 82 THR A N 1
ATOM 707 C CA . THR A 1 82 ? -2.167 19.294 -8.641 1.00 91.81 82 THR A CA 1
ATOM 708 C C . THR A 1 82 ? -2.952 20.441 -8.011 1.00 91.81 82 THR A C 1
ATOM 710 O O . THR A 1 82 ? -2.488 21.133 -7.098 1.00 91.81 82 THR A O 1
ATOM 713 N N . HIS A 1 83 ? -4.180 20.649 -8.482 1.00 90.00 83 HIS A N 1
ATOM 714 C CA . HIS A 1 83 ? -5.085 21.702 -8.030 1.00 90.00 83 HIS A CA 1
ATOM 715 C C . HIS A 1 83 ? -6.518 21.166 -7.828 1.00 90.00 83 HIS A C 1
ATOM 717 O O . HIS A 1 83 ? -6.841 20.026 -8.161 1.00 90.00 83 HIS A O 1
ATOM 723 N N . GLY A 1 84 ? -7.393 21.983 -7.230 1.00 89.06 84 GLY A N 1
ATOM 724 C CA . GLY A 1 84 ? -8.820 21.678 -7.069 1.00 89.06 84 GLY A CA 1
ATOM 725 C C . GLY A 1 84 ? -9.121 20.283 -6.495 1.00 89.06 84 GLY A C 1
ATOM 726 O O . GLY A 1 84 ? -8.540 19.862 -5.493 1.00 89.06 84 GLY A O 1
ATOM 727 N N . ASN A 1 85 ? -10.041 19.564 -7.146 1.00 88.38 85 ASN A N 1
ATOM 728 C CA . ASN A 1 85 ? -10.467 18.224 -6.731 1.00 88.38 85 ASN A CA 1
ATOM 729 C C . ASN A 1 85 ? -9.335 17.193 -6.806 1.00 88.38 85 ASN A C 1
ATOM 731 O O . ASN A 1 85 ? -9.235 16.354 -5.916 1.00 88.38 85 ASN A O 1
ATOM 735 N N . ALA A 1 86 ? -8.466 17.272 -7.819 1.00 89.31 86 ALA A N 1
ATOM 736 C CA . ALA A 1 86 ? -7.344 16.349 -7.980 1.00 89.31 86 ALA A CA 1
ATOM 737 C C . ALA A 1 86 ? -6.384 16.420 -6.792 1.00 89.31 86 ALA A C 1
ATOM 739 O O . ALA A 1 86 ? -6.036 15.387 -6.221 1.00 89.31 86 ALA A O 1
ATOM 740 N N . LYS A 1 87 ? -6.032 17.641 -6.366 1.00 92.12 87 LYS A N 1
ATOM 741 C CA . LYS A 1 87 ? -5.213 17.853 -5.168 1.00 92.12 87 LYS A CA 1
ATOM 742 C C . LYS A 1 87 ? -5.880 17.265 -3.931 1.00 92.12 87 LYS A C 1
ATOM 744 O O . LYS A 1 87 ? -5.241 16.529 -3.191 1.00 92.12 87 LYS A O 1
ATOM 749 N N . ARG A 1 88 ? -7.173 17.537 -3.736 1.00 90.56 88 ARG A N 1
ATOM 750 C CA . ARG A 1 88 ? -7.923 17.051 -2.570 1.00 90.56 88 ARG A CA 1
ATOM 751 C C . ARG A 1 88 ? -7.946 15.521 -2.508 1.00 90.56 88 ARG A C 1
ATOM 753 O O . ARG A 1 88 ? -7.667 14.963 -1.454 1.00 90.56 88 ARG A O 1
ATOM 760 N N . ILE A 1 89 ? -8.223 14.854 -3.633 1.00 90.75 89 ILE A N 1
ATOM 761 C CA . ILE A 1 89 ? -8.171 13.386 -3.755 1.00 90.75 89 ILE A CA 1
ATOM 762 C C . ILE A 1 89 ? -6.767 12.877 -3.417 1.00 90.75 89 ILE A C 1
ATOM 764 O O . ILE A 1 89 ? -6.624 11.929 -2.646 1.00 90.75 89 ILE A O 1
ATOM 768 N N . PHE A 1 90 ? -5.732 13.511 -3.969 1.00 92.75 90 PHE A N 1
ATOM 769 C CA . PHE A 1 90 ? -4.357 13.073 -3.773 1.00 92.75 90 PHE A CA 1
ATOM 770 C C . PHE A 1 90 ? -3.859 13.287 -2.333 1.00 92.75 90 PHE A C 1
ATOM 772 O O . PHE A 1 90 ? -3.180 12.423 -1.794 1.00 92.75 90 PHE A O 1
ATOM 779 N N . GLU A 1 91 ? -4.261 14.361 -1.651 1.00 93.19 91 GLU A N 1
ATOM 780 C CA . GLU A 1 91 ? -3.964 14.568 -0.223 1.00 93.19 91 GLU A CA 1
ATOM 781 C C . GLU A 1 91 ? -4.521 13.442 0.656 1.00 93.19 91 GLU A C 1
ATOM 783 O O . GLU A 1 91 ? -3.856 12.991 1.587 1.00 93.19 91 GLU A O 1
ATOM 788 N N . ILE A 1 92 ? -5.730 12.964 0.352 1.00 91.69 92 ILE A N 1
ATOM 789 C CA . ILE A 1 92 ? -6.329 11.828 1.063 1.00 91.69 92 ILE A CA 1
ATOM 790 C C . ILE A 1 92 ? -5.620 10.535 0.677 1.00 91.69 92 ILE A C 1
ATOM 792 O O . ILE A 1 92 ? -5.392 9.684 1.529 1.00 91.69 92 ILE A O 1
ATOM 796 N N . TYR A 1 93 ? -5.234 10.374 -0.586 1.00 92.38 93 TYR A N 1
ATOM 797 C CA . TYR A 1 93 ? -4.432 9.230 -0.998 1.00 92.38 93 TYR A CA 1
ATOM 798 C C . TYR A 1 93 ? -3.124 9.151 -0.194 1.00 92.38 93 TYR A C 1
ATOM 800 O O . TYR A 1 93 ? -2.801 8.095 0.341 1.00 92.38 93 TYR A O 1
ATOM 808 N N . LEU A 1 94 ? -2.423 10.276 -0.019 1.00 94.94 94 LEU A N 1
ATOM 809 C CA . LEU A 1 94 ? -1.171 10.345 0.740 1.00 94.94 94 LEU A CA 1
ATOM 810 C C . LEU A 1 94 ? -1.335 10.079 2.244 1.00 94.94 94 LEU A C 1
ATOM 812 O O . LEU A 1 94 ? -0.370 9.672 2.888 1.00 94.94 94 LEU A O 1
ATOM 816 N N . LEU A 1 95 ? -2.540 10.235 2.805 1.00 95.06 95 LEU A N 1
ATOM 817 C CA . LEU A 1 95 ? -2.818 9.935 4.215 1.00 95.06 95 LEU A CA 1
ATOM 818 C C . LEU A 1 95 ? -2.514 8.470 4.575 1.00 95.06 95 LEU A C 1
ATOM 820 O O . LEU A 1 95 ? -2.201 8.185 5.728 1.00 95.06 95 LEU A O 1
ATOM 824 N N . LYS A 1 96 ? -2.529 7.549 3.601 1.00 94.19 96 LYS A N 1
ATOM 825 C CA . LYS A 1 96 ? -2.121 6.154 3.824 1.00 94.19 96 LYS A CA 1
ATOM 826 C C . LYS A 1 96 ? -0.683 6.030 4.341 1.00 94.19 96 LYS A C 1
ATOM 828 O O . LYS A 1 96 ? -0.403 5.126 5.117 1.00 94.19 96 LYS A O 1
ATOM 833 N N . TYR A 1 97 ? 0.212 6.934 3.934 1.00 95.62 97 TYR A N 1
ATOM 834 C CA . TYR A 1 97 ? 1.600 6.942 4.394 1.00 95.62 97 TYR A CA 1
ATOM 835 C C . TYR A 1 97 ? 1.698 7.414 5.840 1.00 95.62 97 TYR A C 1
ATOM 837 O O . TYR A 1 97 ? 2.415 6.808 6.624 1.00 95.62 97 TYR A O 1
ATOM 845 N N . ASP A 1 98 ? 0.930 8.439 6.220 1.00 96.75 98 ASP A N 1
ATOM 846 C CA . ASP A 1 98 ? 0.855 8.878 7.619 1.00 96.75 98 ASP A CA 1
ATOM 847 C C . ASP A 1 98 ? 0.306 7.760 8.512 1.00 96.75 98 ASP A C 1
ATOM 849 O O . ASP A 1 98 ? 0.828 7.517 9.596 1.00 96.75 98 ASP A O 1
ATOM 853 N N . ILE A 1 99 ? -0.719 7.054 8.030 1.00 96.94 99 ILE A N 1
ATOM 854 C CA . ILE A 1 99 ? -1.302 5.893 8.702 1.00 96.94 99 ILE A CA 1
ATOM 855 C C . ILE A 1 99 ? -0.265 4.782 8.868 1.00 96.94 99 ILE A C 1
ATOM 857 O O . ILE A 1 99 ? -0.082 4.308 9.985 1.00 96.94 99 ILE A O 1
ATOM 861 N N . GLU A 1 100 ? 0.438 4.389 7.804 1.00 96.06 100 GLU A N 1
ATOM 862 C CA . GLU A 1 100 ? 1.444 3.326 7.894 1.00 96.06 100 GLU A CA 1
ATOM 863 C C . GLU A 1 100 ? 2.620 3.732 8.789 1.00 96.06 100 GLU A C 1
ATOM 865 O O . GLU A 1 100 ? 3.062 2.935 9.609 1.00 96.06 100 GLU A O 1
ATOM 870 N N . ASN A 1 101 ? 3.062 4.991 8.728 1.00 96.56 101 ASN A N 1
ATOM 871 C CA . ASN A 1 101 ? 4.091 5.510 9.627 1.00 96.56 101 ASN A CA 1
ATOM 872 C C . ASN A 1 101 ? 3.633 5.466 11.093 1.00 96.56 101 ASN A C 1
ATOM 874 O O . ASN A 1 101 ? 4.411 5.090 11.965 1.00 96.56 101 ASN A O 1
ATOM 878 N N . VAL A 1 102 ? 2.371 5.791 11.386 1.00 97.31 102 VAL A N 1
ATOM 879 C CA . VAL A 1 102 ? 1.819 5.672 12.744 1.00 97.31 102 VAL A CA 1
ATOM 880 C C . VAL A 1 102 ? 1.742 4.211 13.190 1.00 97.31 102 VAL A C 1
ATOM 882 O O . VAL A 1 102 ? 2.162 3.910 14.305 1.00 97.31 102 VAL A O 1
ATOM 885 N N . LYS A 1 103 ? 1.295 3.280 12.337 1.00 96.94 103 LYS A N 1
ATOM 886 C CA . LYS A 1 103 ? 1.327 1.841 12.665 1.00 96.94 103 LYS A CA 1
ATOM 887 C C . LYS A 1 103 ? 2.749 1.356 12.925 1.00 96.94 103 LYS A C 1
ATOM 889 O O . LYS A 1 103 ? 2.982 0.648 13.898 1.00 96.94 103 LYS A O 1
ATOM 894 N N . ASN A 1 104 ? 3.706 1.775 12.102 1.00 96.31 104 ASN A N 1
ATOM 895 C CA . ASN A 1 104 ? 5.114 1.436 12.270 1.00 96.31 104 ASN A CA 1
ATOM 896 C C . ASN A 1 104 ? 5.676 1.989 13.584 1.00 96.31 104 ASN A C 1
ATOM 898 O O . ASN A 1 104 ? 6.329 1.242 14.302 1.00 96.31 104 ASN A O 1
ATOM 902 N N . LEU A 1 105 ? 5.338 3.223 13.975 1.00 96.56 105 LEU A N 1
ATOM 903 C CA . LEU A 1 105 ? 5.688 3.758 15.298 1.00 96.56 105 LEU A CA 1
ATOM 904 C C . LEU A 1 105 ? 5.116 2.899 16.437 1.00 96.56 105 LEU A C 1
ATOM 906 O O . LEU A 1 105 ? 5.834 2.590 17.387 1.00 96.56 105 LEU A O 1
ATOM 910 N N . LEU A 1 106 ? 3.854 2.466 16.337 1.00 96.44 106 LEU A N 1
ATOM 911 C CA . LEU A 1 106 ? 3.234 1.582 17.333 1.00 96.44 106 LEU A CA 1
ATOM 912 C C . LEU A 1 106 ? 3.923 0.206 17.394 1.00 96.44 106 LEU A C 1
ATOM 914 O O . LEU A 1 106 ? 4.172 -0.306 18.487 1.00 96.44 106 LEU A O 1
ATOM 918 N N . ARG A 1 107 ? 4.277 -0.378 16.241 1.00 95.69 107 ARG A N 1
ATOM 919 C CA . ARG A 1 107 ? 5.053 -1.629 16.151 1.00 95.69 107 ARG A CA 1
ATOM 920 C C . ARG A 1 107 ? 6.438 -1.464 16.780 1.00 95.69 107 ARG A C 1
ATOM 922 O O . ARG A 1 107 ? 6.818 -2.289 17.606 1.00 95.69 107 ARG A O 1
ATOM 929 N N . CYS A 1 108 ? 7.148 -0.379 16.468 1.00 94.50 108 CYS A N 1
ATOM 930 C CA . CYS A 1 108 ? 8.448 -0.051 17.056 1.00 94.50 108 CYS A CA 1
ATOM 931 C C . CYS A 1 108 ? 8.365 0.103 18.578 1.00 94.50 108 CYS A C 1
ATOM 933 O O . CYS A 1 108 ? 9.185 -0.473 19.285 1.00 94.50 108 CYS A O 1
ATOM 935 N N . LYS A 1 109 ? 7.350 0.810 19.099 1.00 93.75 109 LYS A N 1
ATOM 936 C CA . LYS A 1 109 ? 7.110 0.929 20.548 1.00 93.75 109 LYS A CA 1
ATOM 937 C C . LYS A 1 109 ? 6.853 -0.427 21.201 1.00 93.75 109 LYS A C 1
ATOM 939 O O . LYS A 1 109 ? 7.385 -0.684 22.273 1.00 93.75 109 LYS A O 1
ATOM 944 N N . LYS A 1 110 ? 6.070 -1.297 20.555 1.00 93.19 110 LYS A N 1
ATOM 945 C CA . LYS A 1 110 ? 5.783 -2.646 21.062 1.00 93.19 110 LYS A CA 1
ATOM 946 C C . LYS A 1 110 ? 7.026 -3.543 21.081 1.00 93.19 110 LYS A C 1
ATOM 948 O O . LYS A 1 110 ? 7.184 -4.330 22.004 1.00 93.19 110 LYS A O 1
ATOM 953 N N . LEU A 1 111 ? 7.879 -3.441 20.061 1.00 92.19 111 LEU A N 1
ATOM 954 C CA . LEU A 1 111 ? 9.089 -4.259 19.916 1.00 92.19 111 LEU A CA 1
ATOM 955 C C . LEU A 1 111 ? 10.320 -3.667 20.619 1.00 92.19 111 LEU A C 1
ATOM 957 O O . LEU A 1 111 ? 11.332 -4.350 20.731 1.00 92.19 111 LEU A O 1
ATOM 961 N N . GLY A 1 112 ? 10.264 -2.404 21.047 1.00 90.44 112 GLY A N 1
ATOM 962 C CA . GLY A 1 112 ? 11.414 -1.684 21.598 1.00 90.44 112 GLY A CA 1
ATOM 963 C C . GLY A 1 112 ? 12.519 -1.398 20.574 1.00 90.44 112 GLY A C 1
ATOM 964 O O . GLY A 1 112 ? 13.650 -1.135 20.969 1.00 90.44 112 GLY A O 1
ATOM 965 N N . ASN A 1 113 ? 12.219 -1.458 19.271 1.00 89.81 113 ASN A N 1
ATOM 966 C CA . ASN A 1 113 ? 13.202 -1.281 18.201 1.00 89.81 113 ASN A CA 1
ATOM 967 C C . ASN A 1 113 ? 12.709 -0.269 17.161 1.00 89.81 113 ASN A C 1
ATOM 969 O O . ASN A 1 113 ? 11.696 -0.498 16.495 1.00 89.81 113 ASN A O 1
ATOM 973 N N . PHE A 1 114 ? 13.427 0.845 17.023 1.00 89.12 114 PHE A N 1
ATOM 974 C CA . PHE A 1 114 ? 13.146 1.886 16.039 1.00 89.12 114 PHE A CA 1
ATOM 975 C C . PHE A 1 114 ? 14.064 1.724 14.826 1.00 89.12 114 PHE A C 1
ATOM 977 O O . PHE A 1 114 ? 15.282 1.720 14.968 1.00 89.12 114 PHE A O 1
ATOM 984 N N . GLN A 1 115 ? 13.466 1.627 13.639 1.00 84.44 115 GLN A N 1
ATOM 985 C CA . GLN A 1 115 ? 14.172 1.511 12.361 1.00 84.44 115 GLN A CA 1
ATOM 986 C C . GLN A 1 115 ? 13.748 2.678 11.479 1.00 84.44 115 GLN A C 1
ATOM 988 O O . GLN A 1 115 ? 12.568 2.810 11.167 1.00 84.44 115 GLN A O 1
ATOM 993 N N . GLU A 1 116 ? 14.667 3.561 11.103 1.00 80.25 116 GLU A N 1
ATOM 994 C CA . GLU A 1 116 ? 14.316 4.790 10.383 1.00 80.25 116 GLU A CA 1
ATOM 995 C C . GLU A 1 116 ? 13.901 4.510 8.921 1.00 80.25 116 GLU A C 1
ATOM 997 O O . GLU A 1 116 ? 13.175 5.281 8.286 1.00 80.25 116 GLU A O 1
ATOM 1002 N N . GLU A 1 117 ? 14.351 3.387 8.374 1.00 78.31 117 GLU A N 1
ATOM 1003 C CA . GLU A 1 117 ? 14.265 3.001 6.964 1.00 78.31 117 GLU A CA 1
ATOM 1004 C C . GLU A 1 117 ? 12.846 2.571 6.564 1.00 78.31 117 GLU A C 1
ATOM 1006 O O . GLU A 1 117 ? 12.472 2.644 5.389 1.00 78.31 117 GLU A O 1
ATOM 1011 N N . ILE A 1 118 ? 12.023 2.162 7.538 1.00 83.62 118 ILE A N 1
ATOM 1012 C CA . ILE A 1 118 ? 10.647 1.690 7.306 1.00 83.62 118 ILE A CA 1
ATOM 1013 C C . ILE A 1 118 ? 9.653 2.838 7.073 1.00 83.62 118 ILE A C 1
ATOM 1015 O O . ILE A 1 118 ? 8.516 2.593 6.659 1.00 83.62 118 ILE A O 1
ATOM 1019 N N . PHE A 1 119 ? 10.048 4.082 7.360 1.00 90.25 119 PHE A N 1
ATOM 1020 C CA . PHE A 1 119 ? 9.176 5.251 7.267 1.00 90.25 119 PHE A CA 1
ATOM 1021 C C . PHE A 1 119 ? 9.262 5.912 5.893 1.00 90.25 119 PHE A C 1
ATOM 1023 O O . PHE A 1 119 ? 10.350 6.236 5.417 1.00 90.25 119 PHE A O 1
ATOM 1030 N N . ILE A 1 120 ? 8.097 6.185 5.301 1.00 91.50 120 ILE A N 1
ATOM 1031 C CA . ILE A 1 120 ? 7.968 6.930 4.041 1.00 91.50 120 ILE A CA 1
ATOM 1032 C C . ILE A 1 120 ? 7.171 8.209 4.322 1.00 91.50 120 ILE A C 1
ATOM 1034 O O . ILE A 1 120 ? 5.957 8.182 4.529 1.00 91.50 120 ILE A O 1
ATOM 1038 N N . CYS A 1 121 ? 7.841 9.357 4.329 1.00 91.94 121 CYS A N 1
ATOM 1039 C CA . CYS A 1 121 ? 7.334 10.667 4.757 1.00 91.94 121 CYS A CA 1
ATOM 1040 C C . CYS A 1 121 ? 6.622 11.455 3.634 1.00 91.94 121 CYS A C 1
ATOM 1042 O O . CYS A 1 121 ? 6.729 12.686 3.515 1.00 91.94 121 CYS A O 1
ATOM 1044 N N . ALA A 1 122 ? 5.858 10.743 2.801 1.00 92.06 122 ALA A N 1
ATOM 1045 C CA . ALA A 1 122 ? 5.138 11.319 1.665 1.00 92.06 122 ALA A CA 1
ATOM 1046 C C . ALA A 1 122 ? 3.847 12.062 2.064 1.00 92.06 122 ALA A C 1
ATOM 1048 O O . ALA A 1 122 ? 3.389 12.938 1.327 1.00 92.06 122 ALA A O 1
ATOM 1049 N N . GLY A 1 123 ? 3.275 11.747 3.230 1.00 91.38 123 GLY A N 1
ATOM 1050 C CA . GLY A 1 123 ? 2.080 12.398 3.769 1.00 91.38 123 GLY A CA 1
ATOM 1051 C C . GLY A 1 123 ? 2.363 13.715 4.502 1.00 91.38 123 GLY A C 1
ATOM 1052 O O . GLY A 1 123 ? 3.307 14.450 4.181 1.00 91.38 123 GLY A O 1
ATOM 1053 N N . LYS A 1 124 ? 1.512 14.053 5.476 1.00 91.38 124 LYS A N 1
ATOM 1054 C CA . LYS A 1 124 ? 1.660 15.247 6.325 1.00 91.38 124 LYS A CA 1
ATOM 1055 C C . LYS A 1 124 ? 2.707 15.053 7.417 1.00 91.38 124 LYS A C 1
ATOM 1057 O O . LYS A 1 124 ? 3.280 16.043 7.872 1.00 91.38 124 LYS A O 1
ATOM 1062 N N . LEU A 1 125 ? 2.955 13.817 7.842 1.00 92.94 125 LEU A N 1
ATOM 1063 C CA . LEU A 1 125 ? 3.979 13.497 8.826 1.00 92.94 125 LEU A CA 1
ATOM 1064 C C . LEU A 1 125 ? 5.340 13.468 8.134 1.00 92.94 125 LEU A C 1
ATOM 1066 O O . LEU A 1 125 ? 5.668 12.547 7.388 1.00 92.94 125 LEU A O 1
ATOM 1070 N N . LYS A 1 126 ? 6.113 14.534 8.355 1.00 91.94 126 LYS A N 1
ATOM 1071 C CA . LYS A 1 126 ? 7.493 14.651 7.877 1.00 91.94 126 LYS A CA 1
ATOM 1072 C C . LYS A 1 126 ? 8.464 13.973 8.836 1.00 91.94 126 LYS A C 1
ATOM 1074 O O . LYS A 1 126 ? 8.120 13.730 9.992 1.00 91.94 126 LYS A O 1
ATOM 1079 N N . ARG A 1 127 ? 9.682 13.713 8.353 1.00 90.00 127 ARG A N 1
ATOM 1080 C CA . ARG A 1 127 ? 10.744 13.000 9.081 1.00 90.00 127 ARG A CA 1
ATOM 1081 C C . ARG A 1 127 ? 10.984 13.574 10.478 1.00 90.00 127 ARG A C 1
ATOM 1083 O O . ARG A 1 127 ? 10.991 12.832 11.450 1.00 90.00 127 ARG A O 1
ATOM 1090 N N . GLU A 1 128 ? 11.045 14.899 10.588 1.00 91.06 128 GLU A N 1
ATOM 1091 C CA . GLU A 1 128 ? 11.171 15.622 11.862 1.00 91.06 128 GLU A CA 1
ATOM 1092 C C . GLU A 1 128 ? 10.075 15.232 12.859 1.00 91.06 128 GLU A C 1
ATOM 1094 O O . GLU A 1 128 ? 10.357 14.911 14.011 1.00 91.06 128 GLU A O 1
ATOM 1099 N N . LYS A 1 129 ? 8.816 15.188 12.402 1.00 93.25 129 LYS A N 1
ATOM 1100 C CA . LYS A 1 129 ? 7.680 14.836 13.253 1.00 93.25 129 LYS A CA 1
ATOM 1101 C C . LYS A 1 129 ? 7.721 13.368 13.670 1.00 93.25 129 LYS A C 1
ATOM 1103 O O . LYS A 1 129 ? 7.394 13.081 14.815 1.00 93.25 129 LYS A O 1
ATOM 1108 N N . ILE A 1 130 ? 8.127 12.459 12.781 1.00 93.06 130 ILE A N 1
ATOM 1109 C CA . ILE A 1 130 ? 8.333 11.040 13.121 1.00 93.06 130 ILE A CA 1
ATOM 1110 C C . ILE A 1 130 ? 9.416 10.905 14.197 1.00 93.06 130 ILE A C 1
ATOM 1112 O O . ILE A 1 130 ? 9.194 10.229 15.199 1.00 93.06 130 ILE A O 1
ATOM 1116 N N . ASN A 1 131 ? 10.529 11.627 14.046 1.00 91.12 131 ASN A N 1
ATOM 1117 C CA . ASN A 1 131 ? 11.623 11.635 15.015 1.00 91.12 131 ASN A CA 1
ATOM 1118 C C . ASN A 1 131 ? 11.214 12.216 16.371 1.00 91.12 131 ASN A C 1
ATOM 1120 O O . ASN A 1 131 ? 11.715 11.754 17.386 1.00 91.12 131 ASN A O 1
ATOM 1124 N N . THR A 1 132 ? 10.292 13.183 16.416 1.00 93.44 132 THR A N 1
ATOM 1125 C CA . THR A 1 132 ? 9.698 13.634 17.686 1.00 93.44 132 THR A CA 1
ATOM 1126 C C . THR A 1 132 ? 8.774 12.570 18.283 1.00 93.44 132 THR A C 1
ATOM 1128 O O . THR A 1 132 ? 8.819 12.308 19.479 1.00 93.44 132 THR A O 1
ATOM 1131 N N . LEU A 1 133 ? 7.926 11.948 17.457 1.00 94.44 133 LEU A N 1
ATOM 1132 C CA . LEU A 1 133 ? 6.912 10.992 17.912 1.00 94.44 133 LEU A CA 1
ATOM 1133 C C . LEU A 1 133 ? 7.495 9.658 18.392 1.00 94.44 133 LEU A C 1
ATOM 1135 O O . LEU A 1 133 ? 6.822 8.946 19.136 1.00 94.44 133 LEU A O 1
ATOM 1139 N N . LYS A 1 134 ? 8.724 9.311 17.993 1.00 92.19 134 LYS A N 1
ATOM 1140 C CA . LYS A 1 134 ? 9.389 8.068 18.413 1.00 92.19 134 LYS A CA 1
ATOM 1141 C C . LYS A 1 134 ? 9.497 7.948 19.940 1.00 92.19 134 LYS A C 1
ATOM 1143 O O . LYS A 1 134 ? 9.357 6.850 20.473 1.00 92.19 134 LYS A O 1
ATOM 1148 N N . ASP A 1 135 ? 9.671 9.071 20.636 1.00 91.25 135 ASP A N 1
ATOM 1149 C CA . ASP A 1 135 ? 9.846 9.134 22.093 1.00 91.25 135 ASP A CA 1
ATOM 1150 C C . ASP A 1 135 ? 8.543 9.501 22.822 1.00 91.25 135 ASP A C 1
ATOM 1152 O O . ASP A 1 135 ? 8.443 9.351 24.035 1.00 91.25 135 ASP A O 1
ATOM 1156 N N . SER A 1 136 ? 7.504 9.881 22.077 1.00 94.31 136 SER A N 1
ATOM 1157 C CA . SER A 1 136 ? 6.194 10.277 22.597 1.00 94.31 136 SER A CA 1
ATOM 1158 C C . SER A 1 136 ? 5.356 9.117 23.153 1.00 94.31 136 SER A C 1
ATOM 1160 O O . SER A 1 136 ? 5.648 7.930 22.956 1.00 94.31 136 SER A O 1
ATOM 1162 N N . THR A 1 137 ? 4.270 9.486 23.834 1.00 96.12 137 THR A N 1
ATOM 1163 C CA . THR A 1 137 ? 3.232 8.567 24.324 1.00 96.12 137 THR A CA 1
ATOM 1164 C C . THR A 1 137 ? 2.393 7.980 23.182 1.00 96.12 137 THR A C 1
ATOM 1166 O O . THR A 1 137 ? 2.307 8.543 22.087 1.00 96.12 137 THR A O 1
ATOM 1169 N N . ILE A 1 138 ? 1.706 6.860 23.441 1.00 96.88 138 ILE A N 1
ATOM 1170 C CA . ILE A 1 138 ? 0.801 6.231 22.460 1.00 96.88 138 ILE A CA 1
ATOM 1171 C C . ILE A 1 138 ? -0.318 7.191 22.038 1.00 96.88 138 ILE A C 1
ATOM 1173 O O . ILE A 1 138 ? -0.656 7.268 20.857 1.00 96.88 138 ILE A O 1
ATOM 1177 N N . GLU A 1 139 ? -0.859 7.975 22.972 1.00 97.06 139 GLU A N 1
ATOM 1178 C CA . GLU A 1 139 ? -1.876 8.975 22.652 1.00 97.06 139 GLU A CA 1
ATOM 1179 C C . GLU A 1 139 ? -1.357 10.055 21.699 1.00 97.06 139 GLU A C 1
ATOM 1181 O O . GLU A 1 139 ? -2.062 10.444 20.771 1.00 97.06 139 GLU A O 1
ATOM 1186 N N . GLU A 1 140 ? -0.134 10.546 21.897 1.00 96.88 140 GLU A N 1
ATOM 1187 C CA . GLU A 1 140 ? 0.486 11.548 21.022 1.00 96.88 140 GLU A CA 1
ATOM 1188 C C . GLU A 1 140 ? 0.787 10.999 19.626 1.00 96.88 140 GLU A C 1
ATOM 1190 O O . GLU A 1 140 ? 0.551 11.692 18.631 1.00 96.88 140 GLU A O 1
ATOM 1195 N N . ILE A 1 141 ? 1.239 9.743 19.543 1.00 97.06 141 ILE A N 1
ATOM 1196 C CA . ILE A 1 141 ? 1.417 9.029 18.273 1.00 97.06 141 ILE A CA 1
ATOM 1197 C C . ILE A 1 141 ? 0.078 8.948 17.528 1.00 97.06 141 ILE A C 1
ATOM 1199 O O . ILE A 1 141 ? 0.003 9.293 16.349 1.00 97.06 141 ILE A O 1
ATOM 1203 N N . LEU A 1 142 ? -1.006 8.574 18.213 1.00 97.38 142 LEU A N 1
ATOM 1204 C CA . LEU A 1 142 ? -2.344 8.501 17.619 1.00 97.38 142 LEU A CA 1
ATOM 1205 C C . LEU A 1 142 ? -2.900 9.888 17.246 1.00 97.38 142 LEU A C 1
ATOM 1207 O O . LEU A 1 142 ? -3.513 10.028 16.187 1.00 97.38 142 LEU A O 1
ATOM 1211 N N . LYS A 1 143 ? -2.639 10.932 18.048 1.00 96.88 143 LYS A N 1
ATOM 1212 C CA . LYS A 1 143 ? -3.015 12.335 17.758 1.00 96.88 143 LYS A CA 1
ATOM 1213 C C . LYS A 1 143 ? -2.398 12.865 16.462 1.00 96.88 143 LYS A C 1
ATOM 1215 O O . LYS A 1 143 ? -2.933 13.805 15.871 1.00 96.88 143 LYS A O 1
ATOM 1220 N N . ALA A 1 144 ? -1.301 12.270 15.987 1.00 95.75 144 ALA A N 1
ATOM 1221 C CA . ALA A 1 144 ? -0.723 12.601 14.686 1.00 95.75 144 ALA A CA 1
ATOM 1222 C C . ALA A 1 144 ? -1.727 12.375 13.534 1.00 95.75 144 ALA A C 1
ATOM 1224 O O . ALA A 1 144 ? -1.718 13.112 12.541 1.00 95.75 144 ALA A O 1
ATOM 1225 N N . LEU A 1 145 ? -2.652 11.420 13.695 1.00 96.06 145 LEU A N 1
ATOM 1226 C CA . LEU A 1 145 ? -3.777 11.190 12.793 1.00 96.06 145 LEU A CA 1
ATOM 1227 C C . LEU A 1 145 ? -4.942 12.119 13.152 1.00 96.06 145 LEU A C 1
ATOM 1229 O O . LEU A 1 145 ? -5.867 11.752 13.870 1.00 96.06 145 LEU A O 1
ATOM 1233 N N . LYS A 1 146 ? -4.933 13.325 12.576 1.00 93.88 146 LYS A N 1
ATOM 1234 C CA . LYS A 1 146 ? -5.913 14.401 12.851 1.00 93.88 146 LYS A CA 1
ATOM 1235 C C . LYS A 1 146 ? -7.391 14.048 12.614 1.00 93.88 146 LYS A C 1
ATOM 1237 O O . LYS A 1 146 ? -8.257 14.855 12.929 1.00 93.88 146 LYS A O 1
ATOM 1242 N N . PHE A 1 147 ? -7.686 12.906 11.997 1.00 94.06 147 PHE A N 1
ATOM 1243 C CA . PHE A 1 147 ? -9.055 12.434 11.787 1.00 94.06 147 PHE A CA 1
ATOM 1244 C C . PHE A 1 147 ? -9.601 11.601 12.957 1.00 94.06 147 PHE A C 1
ATOM 1246 O O . PHE A 1 147 ?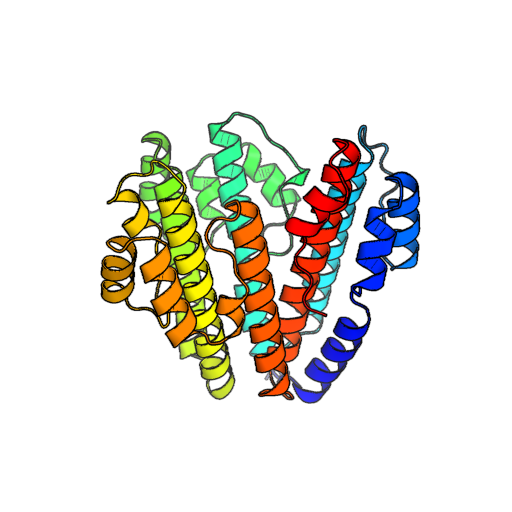 -10.779 11.251 12.937 1.00 94.06 147 PHE A O 1
ATOM 1253 N N . LEU A 1 148 ? -8.770 11.260 13.947 1.00 96.06 148 LEU A N 1
ATOM 1254 C CA . LEU A 1 148 ? -9.203 10.589 15.169 1.00 96.06 148 LEU A CA 1
ATOM 1255 C C . LEU A 1 148 ? -9.679 11.622 16.195 1.00 96.06 148 LEU A C 1
ATOM 1257 O O . LEU A 1 148 ? -9.000 12.612 16.463 1.00 96.06 148 LEU A O 1
ATOM 1261 N N . SER A 1 149 ? -10.838 11.371 16.795 1.00 96.69 149 SER A N 1
ATOM 1262 C CA . SER A 1 149 ? -11.339 12.144 17.935 1.00 96.69 149 SER A CA 1
ATOM 1263 C C . SER A 1 149 ? -10.622 11.764 19.235 1.00 96.69 149 SER A C 1
ATOM 1265 O O . SER A 1 149 ? -10.105 10.655 19.377 1.00 96.69 149 SER A O 1
ATOM 1267 N N . GLU A 1 150 ? -10.651 12.645 20.239 1.00 96.38 150 GLU A N 1
ATOM 1268 C CA . GLU A 1 150 ? -10.033 12.380 21.550 1.00 96.38 150 GLU A CA 1
ATOM 1269 C C . GLU A 1 150 ? -10.563 11.104 22.217 1.00 96.38 150 GLU A C 1
ATOM 1271 O O . GLU A 1 150 ? -9.804 10.340 22.814 1.00 96.38 150 GLU A O 1
ATOM 1276 N N . LYS A 1 151 ? -11.867 10.834 22.073 1.00 97.06 151 LYS A N 1
ATOM 1277 C CA . LYS A 1 151 ? -12.498 9.612 22.588 1.00 97.06 151 LYS A CA 1
ATOM 1278 C C . LYS A 1 151 ? -11.938 8.358 21.914 1.00 97.06 151 LYS A C 1
ATOM 1280 O O . LYS A 1 151 ? -11.744 7.340 22.576 1.00 97.06 151 LYS A O 1
ATOM 1285 N N . GLU A 1 152 ? -11.689 8.418 20.608 1.00 97.44 152 GLU A N 1
ATOM 1286 C CA . GLU A 1 152 ? -11.082 7.311 19.866 1.00 97.44 152 GLU A CA 1
ATOM 1287 C C . GLU A 1 152 ? -9.624 7.113 20.266 1.00 97.44 152 GLU A C 1
ATOM 1289 O O . GLU A 1 152 ? -9.228 5.979 20.507 1.00 97.44 152 GLU A O 1
ATOM 1294 N N . ILE A 1 153 ? -8.856 8.194 20.414 1.00 97.94 153 ILE A N 1
ATOM 1295 C CA . ILE A 1 153 ? -7.453 8.136 20.841 1.00 97.94 153 ILE A CA 1
ATOM 1296 C C . ILE A 1 153 ? -7.326 7.430 22.196 1.00 97.94 153 ILE A C 1
ATOM 1298 O O . ILE A 1 153 ? -6.581 6.459 22.292 1.00 97.94 153 ILE A O 1
ATOM 1302 N N . LYS A 1 154 ? -8.112 7.836 23.204 1.00 97.38 154 LYS A N 1
ATOM 1303 C CA . LYS A 1 154 ? -8.108 7.192 24.533 1.00 97.38 154 LYS A CA 1
ATOM 1304 C C . LYS A 1 154 ? -8.467 5.707 24.457 1.00 97.38 154 LYS A C 1
ATOM 1306 O O . LYS A 1 154 ? -7.830 4.868 25.087 1.00 97.38 154 LYS A O 1
ATOM 1311 N N . LYS A 1 155 ? -9.479 5.364 23.652 1.00 97.44 155 LYS A N 1
ATOM 1312 C CA . LYS A 1 155 ? -9.889 3.970 23.436 1.00 97.44 155 LYS A CA 1
ATOM 1313 C C . LYS A 1 155 ? -8.765 3.138 22.809 1.00 97.44 155 LYS A C 1
ATOM 1315 O O . LYS A 1 155 ? -8.521 2.022 23.254 1.00 97.44 155 LYS A O 1
ATOM 1320 N N . LEU A 1 156 ? -8.116 3.659 21.770 1.00 97.56 156 LEU A N 1
ATOM 1321 C CA . LEU A 1 156 ? -7.048 2.959 21.056 1.00 97.56 156 LEU A CA 1
ATOM 1322 C C . LEU A 1 156 ? -5.771 2.850 21.900 1.00 97.56 156 LEU A C 1
ATOM 1324 O O . LEU A 1 156 ? -5.111 1.818 21.844 1.00 97.56 156 LEU A O 1
ATOM 1328 N N . ALA A 1 157 ? -5.456 3.858 22.717 1.00 96.94 157 ALA A N 1
ATOM 1329 C CA . ALA A 1 157 ? -4.357 3.788 23.678 1.00 96.94 157 ALA A CA 1
ATOM 1330 C C . ALA A 1 157 ? -4.581 2.660 24.699 1.00 96.94 157 ALA A C 1
ATOM 1332 O O . ALA A 1 157 ? -3.700 1.826 24.884 1.00 96.94 157 ALA A O 1
ATOM 1333 N N . LYS A 1 158 ? -5.799 2.532 25.244 1.00 97.19 158 LYS A N 1
ATOM 1334 C CA . LYS A 1 158 ? -6.161 1.400 26.111 1.00 97.19 158 LYS A CA 1
ATOM 1335 C C . LYS A 1 158 ? -6.024 0.048 25.399 1.00 97.19 158 LYS A C 1
ATOM 1337 O O . LYS A 1 158 ? -5.493 -0.903 25.958 1.00 97.19 158 LYS A O 1
ATOM 1342 N N . TRP A 1 159 ? -6.461 -0.052 24.141 1.00 97.00 159 TRP A N 1
ATOM 1343 C CA . TRP A 1 159 ? -6.267 -1.276 23.351 1.00 97.00 159 TRP A CA 1
ATOM 1344 C C . TRP A 1 159 ? -4.789 -1.630 23.159 1.00 97.00 159 TRP A C 1
ATOM 1346 O O . TRP A 1 159 ? -4.456 -2.807 23.028 1.00 97.00 159 TRP A O 1
ATOM 1356 N N . PHE A 1 160 ? -3.900 -0.637 23.145 1.00 96.25 160 PHE A N 1
ATOM 1357 C CA . PHE A 1 160 ? -2.468 -0.875 23.009 1.00 96.25 160 PHE A CA 1
ATOM 1358 C C . PHE A 1 160 ? -1.910 -1.525 24.278 1.00 96.25 160 PHE A C 1
ATOM 1360 O O . PHE A 1 160 ? -1.195 -2.520 24.178 1.00 96.25 160 PHE A O 1
ATOM 1367 N N . GLU A 1 161 ? -2.309 -1.028 25.452 1.00 95.19 161 GLU A N 1
ATOM 1368 C CA . GLU A 1 161 ? -1.988 -1.620 26.761 1.00 95.19 161 GLU A CA 1
ATOM 1369 C C . GLU A 1 161 ? -2.528 -3.056 26.887 1.00 95.19 161 GLU A C 1
ATOM 1371 O O . GLU A 1 161 ? -1.851 -3.938 27.407 1.00 95.19 161 GLU A O 1
ATOM 1376 N N . GLU A 1 162 ? -3.705 -3.327 26.314 1.00 95.56 162 GLU A N 1
ATOM 1377 C CA . GLU A 1 162 ? -4.308 -4.668 26.218 1.00 95.56 162 GLU A CA 1
ATOM 1378 C C . GLU A 1 162 ? -3.613 -5.589 25.184 1.00 95.56 162 GLU A C 1
ATOM 1380 O O . GLU A 1 162 ? -4.097 -6.687 24.912 1.00 95.56 162 GLU A O 1
ATOM 1385 N N . ASN A 1 163 ? -2.493 -5.173 24.578 1.00 92.69 163 ASN A N 1
ATOM 1386 C CA . ASN A 1 163 ? -1.766 -5.890 23.518 1.00 92.69 163 ASN A CA 1
ATOM 1387 C C . ASN A 1 163 ? -2.534 -6.098 22.197 1.00 92.69 163 ASN A C 1
ATOM 1389 O O . ASN A 1 163 ? -2.117 -6.888 21.341 1.00 92.69 163 ASN A O 1
ATOM 1393 N N . ARG A 1 164 ? -3.595 -5.326 21.952 1.00 92.44 164 ARG A N 1
ATOM 1394 C CA . ARG A 1 164 ? -4.498 -5.465 20.796 1.00 92.44 164 ARG A CA 1
ATOM 1395 C C . ARG A 1 164 ? -4.080 -4.601 19.607 1.00 92.44 164 ARG A C 1
ATOM 1397 O O . ARG A 1 164 ? -4.892 -3.904 19.000 1.00 92.44 164 ARG A O 1
ATOM 1404 N N . LEU A 1 165 ? -2.798 -4.663 19.244 1.00 92.44 165 LEU A N 1
ATOM 1405 C CA . LEU A 1 165 ? -2.235 -3.855 18.155 1.00 92.44 165 LEU A CA 1
ATOM 1406 C C . LEU A 1 165 ? -2.966 -4.080 16.821 1.00 92.44 165 LEU A C 1
ATOM 1408 O O . LEU A 1 165 ? -3.299 -3.118 16.137 1.00 92.44 165 LEU A O 1
ATOM 1412 N N . ILE A 1 166 ? -3.293 -5.333 16.495 1.00 88.56 166 ILE A N 1
ATOM 1413 C CA . ILE A 1 166 ? -4.022 -5.688 15.267 1.00 88.56 166 ILE A CA 1
ATOM 1414 C C . ILE A 1 166 ? -5.385 -4.979 15.211 1.00 88.56 166 ILE A C 1
ATOM 1416 O O . ILE A 1 166 ? -5.764 -4.445 14.170 1.00 88.56 166 ILE A O 1
ATOM 1420 N N . ASP A 1 167 ? -6.111 -4.907 16.332 1.00 91.00 167 ASP A N 1
ATOM 1421 C CA . ASP A 1 167 ? -7.404 -4.217 16.392 1.00 91.00 167 ASP A CA 1
ATOM 1422 C C . ASP A 1 167 ? -7.262 -2.707 16.150 1.00 91.00 167 ASP A C 1
ATOM 1424 O O . ASP A 1 167 ? -8.121 -2.105 15.499 1.00 91.00 167 ASP A O 1
ATOM 1428 N N . ILE A 1 168 ? -6.178 -2.094 16.638 1.00 94.88 168 ILE A N 1
ATOM 1429 C CA . ILE A 1 168 ? -5.873 -0.675 16.411 1.00 94.88 168 ILE A CA 1
ATOM 1430 C C . ILE A 1 168 ? -5.583 -0.421 14.932 1.00 94.88 168 ILE A C 1
ATOM 1432 O O . ILE A 1 168 ? -6.182 0.478 14.340 1.00 94.88 168 ILE A O 1
ATOM 1436 N N . GLU A 1 169 ? -4.707 -1.225 14.325 1.00 93.50 169 GLU A N 1
ATOM 1437 C CA . GLU A 1 169 ? -4.352 -1.105 12.906 1.00 93.50 169 GLU A CA 1
ATOM 1438 C C . GLU A 1 169 ? -5.600 -1.219 12.017 1.00 93.50 169 GLU A C 1
ATOM 1440 O O . GLU A 1 169 ? -5.863 -0.340 11.191 1.00 93.50 169 GLU A O 1
ATOM 1445 N N . ASN A 1 170 ? -6.443 -2.223 12.281 1.00 90.69 170 ASN A N 1
ATOM 1446 C CA . ASN A 1 170 ? -7.712 -2.423 11.580 1.00 90.69 170 ASN A CA 1
ATOM 1447 C C . ASN A 1 170 ? -8.688 -1.261 11.764 1.00 90.69 170 ASN A C 1
ATOM 1449 O O . ASN A 1 170 ? -9.404 -0.889 10.831 1.00 90.69 170 ASN A O 1
ATOM 1453 N N . TYR A 1 171 ? -8.764 -0.701 12.974 1.00 93.88 171 TYR A N 1
ATOM 1454 C CA . TYR A 1 171 ? -9.637 0.432 13.259 1.00 93.88 171 TYR A CA 1
ATOM 1455 C C . TYR A 1 171 ? -9.240 1.655 12.429 1.00 93.88 171 TYR A C 1
ATOM 1457 O O . TYR A 1 171 ? -10.097 2.291 11.806 1.00 93.88 171 TYR A O 1
ATOM 1465 N N . ILE A 1 172 ? -7.940 1.958 12.393 1.00 95.25 172 ILE A N 1
ATOM 1466 C CA . ILE A 1 172 ? -7.382 3.083 11.641 1.00 95.25 172 ILE A CA 1
ATOM 1467 C C . ILE A 1 172 ? -7.614 2.887 10.136 1.00 95.25 172 ILE A C 1
ATOM 1469 O O . ILE A 1 172 ? -8.082 3.812 9.467 1.00 95.25 172 ILE A O 1
ATOM 1473 N N . ASP A 1 173 ? -7.381 1.680 9.614 1.00 92.31 173 ASP A N 1
ATOM 1474 C CA . ASP A 1 173 ? -7.601 1.367 8.198 1.00 92.31 173 ASP A CA 1
ATOM 1475 C C . ASP A 1 173 ? -9.076 1.507 7.796 1.00 92.31 173 ASP A C 1
ATOM 1477 O O . ASP A 1 173 ? -9.398 2.129 6.781 1.00 92.31 173 ASP A O 1
ATOM 1481 N N . LYS A 1 174 ? -10.012 1.019 8.618 1.00 90.19 174 LYS A N 1
ATOM 1482 C CA . LYS A 1 174 ? -11.453 1.192 8.358 1.00 90.19 174 LYS A CA 1
ATOM 1483 C C . LYS A 1 174 ? -11.863 2.662 8.346 1.00 90.19 174 LYS A C 1
ATOM 1485 O O . LYS A 1 174 ? -12.640 3.074 7.482 1.00 90.19 174 LYS A O 1
ATOM 1490 N N . LYS A 1 175 ? -11.329 3.464 9.271 1.00 92.94 175 LYS A N 1
ATOM 1491 C CA . LYS A 1 175 ? -11.568 4.915 9.303 1.00 92.94 175 LYS A CA 1
ATOM 1492 C C . LYS A 1 175 ? -11.052 5.588 8.036 1.00 92.94 175 LYS A C 1
ATOM 1494 O O . LYS A 1 175 ? -11.774 6.385 7.443 1.00 92.94 175 LYS A O 1
ATOM 1499 N N . TYR A 1 176 ? -9.864 5.212 7.574 1.00 93.25 176 TYR A N 1
ATOM 1500 C CA . TYR A 1 176 ? -9.287 5.721 6.334 1.00 93.25 176 TYR A CA 1
ATOM 1501 C C . TYR A 1 176 ? -10.170 5.468 5.107 1.00 93.25 176 TYR A C 1
ATOM 1503 O O . TYR A 1 176 ? -10.468 6.397 4.352 1.00 93.25 176 TYR A O 1
ATOM 1511 N N . TYR A 1 177 ? -10.655 4.238 4.930 1.00 89.88 177 TYR A N 1
ATOM 1512 C CA . TYR A 1 177 ? -11.541 3.914 3.809 1.00 89.88 177 TYR A CA 1
ATOM 1513 C C . TYR A 1 177 ? -12.902 4.617 3.901 1.00 89.88 177 TYR A C 1
ATOM 1515 O O . TYR A 1 177 ? -13.454 5.023 2.872 1.00 89.88 177 TYR A O 1
ATOM 1523 N N . GLY A 1 178 ? -13.404 4.846 5.120 1.00 89.12 178 GLY A N 1
ATOM 1524 C CA . GLY A 1 178 ? -14.563 5.707 5.365 1.00 89.12 178 GLY A CA 1
ATOM 1525 C C . GLY A 1 178 ? -14.341 7.134 4.854 1.00 89.12 178 GLY A C 1
ATOM 1526 O O . GLY A 1 178 ? -15.153 7.640 4.081 1.00 89.12 178 GLY A O 1
ATOM 1527 N N . LEU A 1 179 ? -13.196 7.744 5.180 1.00 90.56 179 LEU A N 1
ATOM 1528 C CA . LEU A 1 179 ? -12.844 9.096 4.726 1.00 90.56 179 LEU A CA 1
ATOM 1529 C C . LEU A 1 179 ? -12.767 9.194 3.198 1.00 90.56 179 LEU A C 1
ATOM 1531 O O . LEU A 1 179 ? -13.344 10.111 2.611 1.00 90.56 179 LEU A O 1
ATOM 1535 N N . ILE A 1 180 ? -12.094 8.247 2.531 1.00 90.38 180 ILE A N 1
ATOM 1536 C CA . ILE A 1 180 ? -12.028 8.241 1.058 1.00 90.38 180 ILE A CA 1
ATOM 1537 C C . ILE A 1 180 ? -13.439 8.152 0.468 1.00 90.38 180 ILE A C 1
ATOM 1539 O O . ILE A 1 180 ? -13.756 8.883 -0.472 1.00 90.38 180 ILE A O 1
ATOM 1543 N N . THR A 1 181 ? -14.297 7.300 1.036 1.00 88.50 181 THR A N 1
ATOM 1544 C CA . THR A 1 181 ? -15.684 7.125 0.585 1.00 88.50 181 THR A CA 1
ATOM 1545 C C . THR A 1 181 ? -16.497 8.411 0.744 1.00 88.50 181 THR A C 1
ATOM 1547 O O . THR A 1 181 ? -17.206 8.810 -0.180 1.00 88.50 181 THR A O 1
ATOM 1550 N N . GLU A 1 182 ? -16.366 9.112 1.872 1.00 89.12 182 GLU A N 1
ATOM 1551 C CA . GLU A 1 182 ? -17.029 10.401 2.100 1.00 89.12 182 GLU A CA 1
ATOM 1552 C C . GLU A 1 182 ? -16.596 11.469 1.096 1.00 89.12 182 GLU A C 1
ATOM 1554 O O . GLU A 1 182 ? -17.435 12.207 0.572 1.00 89.12 182 GLU A O 1
ATOM 1559 N N . ILE A 1 183 ? -15.297 11.560 0.799 1.00 88.00 183 ILE A N 1
ATOM 1560 C CA . ILE A 1 183 ? -14.817 12.481 -0.233 1.00 88.00 183 ILE A CA 1
ATOM 1561 C C . ILE A 1 183 ? -15.339 12.074 -1.605 1.00 88.00 183 ILE A C 1
ATOM 1563 O O . ILE A 1 183 ? -15.821 12.933 -2.340 1.00 88.00 183 ILE A O 1
ATOM 1567 N N . ALA A 1 184 ? -15.314 10.785 -1.935 1.00 88.75 184 ALA A N 1
ATOM 1568 C CA . ALA A 1 184 ? -15.853 10.304 -3.195 1.00 88.75 184 ALA A CA 1
ATOM 1569 C C . ALA A 1 184 ? -17.357 10.617 -3.332 1.00 88.75 184 ALA A C 1
ATOM 1571 O O . ALA A 1 184 ? -17.815 10.920 -4.425 1.00 88.75 184 ALA A O 1
ATOM 1572 N N . ASN A 1 185 ? -18.126 10.622 -2.238 1.00 88.31 185 ASN A N 1
ATOM 1573 C CA . ASN A 1 185 ? -19.536 11.032 -2.237 1.00 88.31 185 ASN A CA 1
ATOM 1574 C C . ASN A 1 185 ? -19.742 12.544 -2.430 1.00 88.31 185 ASN A C 1
ATOM 1576 O O . ASN A 1 185 ? -20.751 12.950 -2.998 1.00 88.31 185 ASN A O 1
ATOM 1580 N N . LYS A 1 186 ? -18.800 13.380 -1.978 1.00 88.88 186 LYS A N 1
ATOM 1581 C CA . LYS A 1 186 ? -18.861 14.849 -2.122 1.00 88.88 186 LYS A CA 1
ATOM 1582 C C . LYS A 1 186 ? -18.460 15.336 -3.519 1.00 88.88 186 LYS A C 1
ATOM 1584 O O . LYS A 1 186 ? -18.693 16.495 -3.856 1.00 88.88 186 LYS A O 1
ATOM 1589 N N . LEU A 1 187 ? -17.825 14.481 -4.317 1.00 85.81 187 LEU A N 1
ATOM 1590 C CA . LEU A 1 187 ? -17.380 14.784 -5.674 1.00 85.81 187 LEU A CA 1
ATOM 1591 C C . LEU A 1 187 ? -18.407 14.279 -6.699 1.00 85.81 187 LEU A C 1
ATOM 1593 O O . LEU A 1 187 ? -19.052 13.262 -6.478 1.00 85.81 187 LEU A O 1
ATOM 1597 N N . LYS A 1 188 ? -18.549 14.985 -7.831 1.00 84.19 188 LYS A N 1
ATOM 1598 C CA . LYS A 1 188 ? -19.487 14.618 -8.910 1.00 84.19 188 LYS A CA 1
ATOM 1599 C C . LYS A 1 188 ? -18.944 13.442 -9.741 1.00 84.19 188 LYS A C 1
ATOM 1601 O O . LYS A 1 188 ? -18.880 12.310 -9.275 1.00 84.19 188 LYS A O 1
ATOM 1606 N N . LYS A 1 189 ? -18.513 13.699 -10.980 1.00 80.25 189 LYS A N 1
ATOM 1607 C CA . LYS A 1 189 ? -18.036 12.657 -11.905 1.00 80.25 189 LYS A CA 1
ATOM 1608 C C . LYS A 1 189 ? -16.775 11.962 -11.383 1.00 80.25 189 LYS A C 1
ATOM 1610 O O . LYS A 1 189 ? -16.653 10.747 -11.489 1.00 80.25 189 LYS A O 1
ATOM 1615 N N . GLU A 1 190 ? -15.861 12.712 -10.773 1.00 81.00 190 GLU A N 1
ATOM 1616 C CA . GLU A 1 190 ? -14.634 12.161 -10.189 1.00 81.00 190 GLU A CA 1
ATOM 1617 C C . GLU A 1 190 ? -14.909 11.290 -8.964 1.00 81.00 190 GLU A C 1
ATOM 1619 O O . GLU A 1 190 ? -14.169 10.344 -8.705 1.00 81.00 190 GLU A O 1
ATOM 1624 N N . GLY A 1 191 ? -15.994 11.585 -8.247 1.00 85.12 191 GLY A N 1
ATOM 1625 C CA . GLY A 1 191 ? -16.467 10.786 -7.128 1.00 85.12 191 GLY A CA 1
ATOM 1626 C C . GLY A 1 191 ? -16.857 9.381 -7.560 1.00 85.12 191 GLY A C 1
ATOM 1627 O O . GLY A 1 191 ? -16.372 8.408 -6.995 1.00 85.12 191 GLY A O 1
ATOM 1628 N N . GLU A 1 192 ? -17.656 9.261 -8.620 1.00 86.25 192 GLU A N 1
ATOM 1629 C CA . GLU A 1 192 ? -18.068 7.960 -9.164 1.00 86.25 192 GLU A CA 1
ATOM 1630 C C . GLU A 1 192 ? -16.887 7.129 -9.675 1.00 86.25 192 GLU A C 1
ATOM 1632 O O . GLU A 1 192 ? -16.809 5.921 -9.434 1.00 86.25 192 G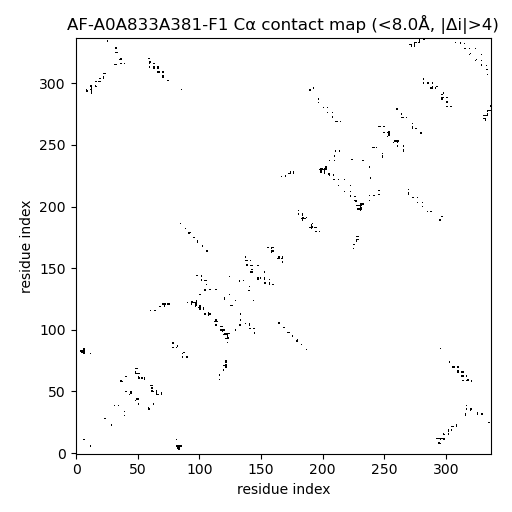LU A O 1
ATOM 1637 N N . ILE A 1 193 ? -15.926 7.785 -10.327 1.00 85.88 193 ILE A N 1
ATOM 1638 C CA . ILE A 1 193 ? -14.670 7.164 -10.754 1.00 85.88 193 ILE A CA 1
ATOM 1639 C C . ILE A 1 193 ? -13.899 6.641 -9.528 1.00 85.88 193 ILE A C 1
ATOM 1641 O O . ILE A 1 193 ? -13.522 5.469 -9.477 1.00 85.88 193 ILE A O 1
ATOM 1645 N N . LEU A 1 194 ? -13.722 7.475 -8.501 1.00 86.69 194 LEU A N 1
ATOM 1646 C CA . LEU A 1 194 ? -13.007 7.099 -7.283 1.00 86.69 194 LEU A CA 1
ATOM 1647 C C . LEU A 1 194 ? -13.712 5.973 -6.511 1.00 86.69 194 LEU A C 1
ATOM 1649 O O . LEU A 1 194 ? -13.036 5.077 -6.016 1.00 86.69 194 LEU A O 1
ATOM 1653 N N . LYS A 1 195 ? -15.050 5.963 -6.445 1.00 89.62 195 LYS A N 1
ATOM 1654 C CA . LYS A 1 195 ? -15.827 4.889 -5.797 1.00 89.62 195 LYS A CA 1
ATOM 1655 C C . LYS A 1 195 ? -15.615 3.547 -6.480 1.00 89.62 195 LYS A C 1
ATOM 1657 O O . LYS A 1 195 ? -15.382 2.556 -5.796 1.00 89.62 195 LYS A O 1
ATOM 1662 N N . LYS A 1 196 ? -15.701 3.500 -7.815 1.00 87.62 196 LYS A N 1
ATOM 1663 C CA . LYS A 1 196 ? -15.473 2.262 -8.581 1.00 87.62 196 LYS A CA 1
ATOM 1664 C C . LYS A 1 196 ? -14.067 1.727 -8.334 1.00 87.62 196 LYS A C 1
ATOM 1666 O O . LYS A 1 196 ? -13.905 0.544 -8.053 1.00 87.62 196 LYS A O 1
ATOM 1671 N N . PHE A 1 197 ? -13.080 2.618 -8.377 1.00 86.25 197 PHE A N 1
ATOM 1672 C CA . PHE A 1 197 ? -11.694 2.281 -8.090 1.00 86.25 197 PHE A CA 1
ATOM 1673 C C . PHE A 1 197 ? -11.509 1.750 -6.657 1.00 86.25 197 PHE A C 1
ATOM 1675 O O . PHE A 1 197 ? -10.950 0.672 -6.462 1.00 86.25 197 PHE A O 1
ATOM 1682 N N . LEU A 1 198 ? -12.030 2.471 -5.659 1.00 88.88 198 LEU A N 1
ATOM 1683 C CA . LEU A 1 198 ? -11.927 2.101 -4.249 1.00 88.88 198 LEU A CA 1
ATOM 1684 C C . LEU A 1 198 ? -12.572 0.743 -3.975 1.00 88.88 198 LEU A C 1
ATOM 1686 O O . LEU A 1 198 ? -11.953 -0.090 -3.325 1.00 88.88 198 LEU A O 1
ATOM 1690 N N . LYS A 1 199 ? -13.777 0.494 -4.502 1.00 90.38 199 LYS A N 1
ATOM 1691 C CA . LYS A 1 199 ? -14.481 -0.785 -4.337 1.00 90.38 199 LYS A CA 1
ATOM 1692 C C . LYS A 1 199 ? -13.626 -1.965 -4.799 1.00 90.38 199 LYS A C 1
ATOM 1694 O O . LYS A 1 199 ? -13.440 -2.907 -4.037 1.00 90.38 199 LYS A O 1
ATOM 1699 N N . LEU A 1 200 ? -13.050 -1.868 -6.001 1.00 87.62 200 LEU A N 1
ATOM 1700 C CA . LEU A 1 200 ? -12.166 -2.902 -6.545 1.00 87.62 200 LEU A CA 1
ATOM 1701 C C . LEU A 1 200 ? -10.898 -3.070 -5.703 1.00 87.62 200 LEU A C 1
ATOM 1703 O O . LEU A 1 200 ? -10.477 -4.193 -5.440 1.00 87.62 200 LEU A O 1
ATOM 1707 N N . ARG A 1 201 ? -10.301 -1.968 -5.231 1.00 89.06 201 ARG A N 1
ATOM 1708 C CA . ARG A 1 201 ? -9.133 -2.040 -4.346 1.00 89.06 201 ARG A CA 1
ATOM 1709 C C . ARG A 1 201 ? -9.459 -2.758 -3.033 1.00 89.06 201 ARG A C 1
ATOM 1711 O O . ARG A 1 201 ? -8.669 -3.588 -2.591 1.00 89.06 201 ARG A O 1
ATOM 1718 N N . LEU A 1 202 ? -10.602 -2.448 -2.423 1.00 91.19 202 LEU A N 1
ATOM 1719 C CA . LEU A 1 202 ? -11.060 -3.097 -1.193 1.00 91.19 202 LEU A CA 1
ATOM 1720 C C . LEU A 1 202 ? -11.355 -4.582 -1.409 1.00 91.19 202 LEU A C 1
ATOM 1722 O O . LEU A 1 202 ? -11.003 -5.388 -0.553 1.00 91.19 202 LEU A O 1
ATOM 1726 N N . ASP A 1 203 ? -11.914 -4.958 -2.561 1.00 90.50 203 ASP A N 1
ATOM 1727 C CA . ASP A 1 203 ? -12.109 -6.368 -2.906 1.00 90.50 203 ASP A CA 1
ATOM 1728 C C . ASP A 1 203 ? -10.776 -7.113 -2.954 1.00 90.50 203 ASP A C 1
ATOM 1730 O O . ASP A 1 203 ? -10.643 -8.150 -2.316 1.00 90.50 203 ASP A O 1
ATOM 1734 N N . ILE A 1 204 ? -9.755 -6.560 -3.616 1.00 89.25 204 ILE A N 1
ATOM 1735 C CA . ILE A 1 204 ? -8.421 -7.182 -3.687 1.00 89.25 204 ILE A CA 1
ATOM 1736 C C . ILE A 1 204 ? -7.792 -7.321 -2.294 1.00 89.25 204 ILE A C 1
ATOM 1738 O O . ILE A 1 204 ? -7.195 -8.353 -1.988 1.00 89.25 204 ILE A O 1
ATOM 1742 N N . ILE A 1 205 ? -7.960 -6.321 -1.423 1.00 90.00 205 ILE A N 1
ATOM 1743 C CA . ILE A 1 205 ? -7.507 -6.398 -0.025 1.00 90.00 205 ILE A CA 1
ATOM 1744 C C . ILE A 1 205 ? -8.236 -7.522 0.721 1.00 90.00 205 ILE A C 1
ATOM 1746 O O . ILE A 1 205 ? -7.592 -8.326 1.393 1.00 90.00 205 ILE A O 1
ATOM 1750 N N . ASN A 1 206 ? -9.557 -7.620 0.581 1.00 91.25 206 ASN A N 1
ATOM 1751 C CA . ASN A 1 206 ? -10.342 -8.670 1.229 1.00 91.25 206 ASN A CA 1
ATOM 1752 C C . ASN A 1 206 ? -9.998 -10.064 0.696 1.00 91.25 206 ASN A C 1
ATOM 1754 O O . ASN A 1 206 ? -9.884 -10.999 1.485 1.00 91.25 206 ASN A O 1
ATOM 1758 N N . LEU A 1 207 ? -9.769 -10.207 -0.613 1.00 88.50 207 LEU A N 1
ATOM 1759 C CA . LEU A 1 207 ? -9.317 -11.459 -1.222 1.00 88.50 207 LEU A CA 1
ATOM 1760 C C . LEU A 1 207 ? -7.934 -11.865 -0.704 1.00 88.50 207 LEU A C 1
ATOM 1762 O O . LEU A 1 207 ? -7.726 -13.023 -0.356 1.00 88.50 207 LEU A O 1
ATOM 1766 N N . ARG A 1 208 ? -7.008 -10.911 -0.571 1.00 88.31 208 ARG A N 1
ATOM 1767 C CA . ARG A 1 208 ? -5.693 -11.143 0.041 1.00 88.31 208 ARG A CA 1
ATOM 1768 C C . ARG A 1 208 ? -5.821 -11.626 1.484 1.00 88.31 208 ARG A C 1
ATOM 1770 O O . ARG A 1 208 ? -5.156 -12.585 1.860 1.00 88.31 208 ARG A O 1
ATOM 1777 N N . ILE A 1 209 ? -6.671 -10.983 2.286 1.00 88.69 209 ILE A N 1
ATOM 1778 C CA . ILE A 1 209 ? -6.945 -11.391 3.672 1.00 88.69 209 ILE A CA 1
ATOM 1779 C C . ILE A 1 209 ? -7.521 -12.813 3.705 1.00 88.69 209 ILE A C 1
ATOM 1781 O O . ILE A 1 209 ? -7.051 -13.645 4.478 1.00 88.69 209 ILE A O 1
ATOM 1785 N N . LEU A 1 210 ? -8.496 -13.105 2.843 1.00 88.06 210 LEU A N 1
ATOM 1786 C CA . LEU A 1 210 ? -9.150 -14.409 2.744 1.00 88.06 210 LEU A CA 1
ATOM 1787 C C . LEU A 1 210 ? -8.170 -15.526 2.350 1.00 88.06 210 LEU A C 1
ATOM 1789 O O . LEU A 1 210 ? -8.168 -16.589 2.966 1.00 88.06 210 LEU A O 1
ATOM 1793 N N . LEU A 1 211 ? -7.317 -15.290 1.353 1.00 84.12 211 LEU A N 1
ATOM 1794 C CA . LEU A 1 211 ? -6.338 -16.282 0.905 1.00 84.12 211 LEU A CA 1
ATOM 1795 C C . LEU A 1 211 ? -5.235 -16.488 1.949 1.00 84.12 211 LEU A C 1
ATOM 1797 O O . LEU A 1 211 ? -4.892 -17.631 2.246 1.00 84.12 211 LEU A O 1
ATOM 1801 N N . LYS A 1 212 ? -4.739 -15.417 2.586 1.00 82.75 212 LYS A N 1
ATOM 1802 C CA . LYS A 1 212 ? -3.787 -15.531 3.706 1.00 82.75 212 LYS A CA 1
ATOM 1803 C C . LYS A 1 212 ? -4.381 -16.281 4.895 1.00 82.75 212 LYS A C 1
ATOM 1805 O O . LYS A 1 212 ? -3.685 -17.072 5.524 1.00 82.75 212 LYS A O 1
ATOM 1810 N N . PHE A 1 213 ? -5.664 -16.074 5.191 1.00 83.81 213 PHE A N 1
ATOM 1811 C CA . PHE A 1 213 ? -6.374 -16.841 6.211 1.00 83.81 213 PHE A CA 1
ATOM 1812 C C . PHE A 1 213 ? -6.344 -18.339 5.911 1.00 83.81 213 PHE A C 1
ATOM 1814 O O . PHE A 1 213 ? -5.984 -19.114 6.782 1.00 83.81 213 PHE A O 1
ATOM 1821 N N . LYS A 1 214 ? -6.650 -18.745 4.676 1.00 81.88 214 LYS A N 1
ATOM 1822 C CA . LYS A 1 214 ? -6.671 -20.165 4.291 1.00 81.88 214 LYS A CA 1
ATOM 1823 C C . LYS A 1 214 ? -5.303 -20.847 4.364 1.00 81.88 214 LYS A C 1
ATOM 1825 O O . LYS A 1 214 ? -5.244 -22.046 4.595 1.00 81.88 214 LYS A O 1
ATOM 1830 N N . HIS A 1 215 ? -4.224 -20.080 4.231 1.00 76.69 215 HIS A N 1
ATOM 1831 C CA . HIS A 1 215 ? -2.852 -20.570 4.379 1.00 76.69 215 HIS A CA 1
ATOM 1832 C C . HIS A 1 215 ? -2.313 -20.482 5.820 1.00 76.69 215 HIS A C 1
ATOM 1834 O O . HIS A 1 215 ? -1.213 -20.960 6.089 1.00 76.69 215 HIS A O 1
ATOM 1840 N N . SER A 1 216 ? -3.045 -19.867 6.756 1.00 71.75 216 SER A N 1
ATOM 1841 C CA . SER A 1 216 ? -2.596 -19.651 8.138 1.00 71.75 216 SER A CA 1
ATOM 1842 C C . SER A 1 216 ? -3.512 -20.333 9.155 1.00 71.75 216 SER A C 1
ATOM 1844 O O . SER A 1 216 ? -4.667 -20.641 8.886 1.00 71.75 216 SER A O 1
ATOM 1846 N N . LYS A 1 217 ? -3.011 -20.550 10.376 1.00 63.50 217 LYS A N 1
ATOM 1847 C CA . LYS A 1 217 ? -3.792 -21.106 11.498 1.00 63.50 217 LYS A CA 1
ATOM 1848 C C . LYS A 1 217 ? -4.607 -20.040 12.251 1.00 63.50 217 LYS A C 1
ATOM 1850 O O . LYS A 1 217 ? -4.852 -20.188 13.445 1.00 63.50 217 LYS A O 1
ATOM 1855 N N . LEU A 1 218 ? -4.953 -18.925 11.602 1.00 65.19 218 LEU A N 1
ATOM 1856 C CA . LEU A 1 218 ? -5.704 -17.842 12.246 1.00 65.19 218 LEU A CA 1
ATOM 1857 C C . LEU A 1 218 ? -7.107 -18.316 12.657 1.00 65.19 218 LEU A C 1
ATOM 1859 O O . LEU A 1 218 ? -7.688 -19.207 12.036 1.00 65.19 218 LEU A O 1
ATOM 1863 N N . SER A 1 219 ? -7.665 -17.712 13.708 1.00 68.44 219 SER A N 1
ATOM 1864 C CA . SER A 1 219 ? -9.023 -18.034 14.148 1.00 68.44 219 SER A CA 1
ATOM 1865 C C . SER A 1 219 ? -10.068 -17.491 13.162 1.00 68.44 219 SER A C 1
ATOM 1867 O O . SER A 1 219 ? -9.868 -16.485 12.474 1.00 68.44 219 SER A O 1
ATOM 1869 N N . LYS A 1 220 ? -11.227 -18.155 13.108 1.00 68.31 220 LYS A N 1
ATOM 1870 C CA . LYS A 1 220 ? -12.351 -17.782 12.235 1.00 68.31 220 LYS A CA 1
ATOM 1871 C C . LYS A 1 220 ? -12.885 -16.368 12.509 1.00 68.31 220 LYS A C 1
ATOM 1873 O O . LYS A 1 220 ? -13.335 -15.710 11.573 1.00 68.31 220 LYS A O 1
ATOM 1878 N N . GLU A 1 221 ? -12.857 -15.928 13.763 1.00 69.62 221 GLU A N 1
ATOM 1879 C CA . GLU A 1 221 ? -13.436 -14.657 14.216 1.00 69.62 221 GLU A CA 1
ATOM 1880 C C . GLU A 1 221 ? -12.510 -13.468 13.963 1.00 69.62 221 GLU A C 1
ATOM 1882 O O . GLU A 1 221 ? -12.980 -12.372 13.649 1.00 69.62 221 GLU A O 1
ATOM 1887 N N . ASP A 1 222 ? -11.196 -13.679 14.033 1.00 72.69 222 ASP A N 1
ATOM 1888 C CA . ASP A 1 222 ? -10.229 -12.601 13.835 1.00 72.69 222 ASP A CA 1
ATOM 1889 C C . ASP A 1 222 ? -10.201 -12.125 12.385 1.00 72.69 222 ASP A C 1
ATOM 1891 O O . ASP A 1 222 ? -10.097 -10.929 12.124 1.00 72.69 222 ASP A O 1
ATOM 1895 N N . VAL A 1 223 ? -10.427 -13.023 11.427 1.00 78.50 223 VAL A N 1
ATOM 1896 C CA . VAL A 1 223 ? -10.422 -12.673 10.000 1.00 78.50 223 VAL A CA 1
ATOM 1897 C C . VAL A 1 223 ? -11.609 -11.811 9.593 1.00 78.50 223 VAL A C 1
ATOM 1899 O O . VAL A 1 223 ? -11.455 -10.896 8.785 1.00 78.50 223 VAL A O 1
ATOM 1902 N N . LEU A 1 224 ? -12.775 -12.006 10.213 1.00 78.88 224 LEU A N 1
ATOM 1903 C CA . LEU A 1 224 ? -13.937 -11.147 9.964 1.00 78.88 224 LEU A CA 1
ATOM 1904 C C . LEU A 1 224 ? -13.687 -9.699 10.403 1.00 78.88 224 LEU A C 1
ATOM 1906 O O . LEU A 1 224 ? -14.225 -8.765 9.802 1.00 78.88 224 LEU A O 1
ATOM 1910 N N . LYS A 1 225 ? -12.852 -9.495 11.428 1.00 81.62 225 LYS A N 1
ATOM 1911 C CA . LYS A 1 225 ? -12.464 -8.156 11.886 1.00 81.62 225 LYS A CA 1
ATOM 1912 C C . LYS A 1 225 ? -11.509 -7.475 10.903 1.00 81.62 225 LYS A C 1
ATOM 1914 O O . LYS A 1 225 ? -11.534 -6.245 10.846 1.00 81.62 225 LYS A O 1
ATOM 1919 N N . LEU A 1 226 ? -10.745 -8.237 10.117 1.00 84.12 226 LEU A N 1
ATOM 1920 C CA . LEU A 1 226 ? -9.788 -7.719 9.131 1.00 84.12 226 LEU A CA 1
ATOM 1921 C C . LEU A 1 226 ? -10.461 -7.188 7.858 1.00 84.12 226 LEU A C 1
ATOM 1923 O O . LEU A 1 226 ? -9.919 -6.290 7.219 1.00 84.12 226 LEU A O 1
ATOM 1927 N N . PHE A 1 227 ? -11.639 -7.701 7.486 1.00 87.06 227 PHE A N 1
ATOM 1928 C CA . PHE A 1 227 ? -12.303 -7.268 6.255 1.00 87.06 227 PHE A CA 1
ATOM 1929 C C . PHE A 1 227 ? -12.693 -5.783 6.263 1.00 87.06 227 PHE A C 1
ATOM 1931 O O . PHE A 1 227 ? -13.135 -5.220 7.274 1.00 87.06 227 PHE A O 1
ATOM 1938 N N . VAL A 1 228 ? -12.554 -5.162 5.092 1.00 86.06 228 VAL A N 1
ATOM 1939 C CA . VAL A 1 228 ? -12.758 -3.732 4.842 1.00 86.06 228 VAL A CA 1
ATOM 1940 C C . VAL A 1 228 ? -13.891 -3.495 3.839 1.00 86.06 228 VAL A C 1
ATOM 1942 O O . VAL A 1 228 ? -14.066 -4.238 2.879 1.00 86.06 228 VAL A O 1
ATOM 1945 N N . PHE A 1 229 ? -14.679 -2.441 4.056 1.00 85.75 229 PHE A N 1
ATOM 1946 C CA . PHE A 1 229 ? -15.891 -2.123 3.288 1.00 85.75 229 PHE A CA 1
ATOM 1947 C C . PHE A 1 229 ? -15.952 -0.612 2.992 1.00 85.75 229 PHE A C 1
ATOM 1949 O O . PHE A 1 229 ? -15.339 0.153 3.741 1.00 85.75 229 PHE A O 1
ATOM 1956 N N . PRO A 1 230 ? -16.684 -0.149 1.955 1.00 81.56 230 PRO A N 1
ATOM 1957 C CA . PRO A 1 230 ? -17.575 -0.897 1.057 1.00 81.56 230 PRO A CA 1
ATOM 1958 C C . PRO A 1 230 ? -16.870 -1.384 -0.223 1.00 81.56 230 PRO A C 1
ATOM 1960 O O . PRO A 1 230 ? -16.649 -0.595 -1.137 1.00 81.56 230 PRO A O 1
ATOM 1963 N N . GLY A 1 231 ? -16.545 -2.681 -0.304 1.00 84.81 231 GLY A N 1
ATOM 1964 C CA . GLY A 1 231 ? -16.121 -3.344 -1.549 1.00 84.81 231 GLY A CA 1
ATOM 1965 C C . GLY A 1 231 ? -17.298 -3.624 -2.494 1.00 84.81 231 GLY A C 1
ATOM 1966 O O . GLY A 1 231 ? -18.440 -3.258 -2.196 1.00 84.81 231 GLY A O 1
ATOM 1967 N N . THR A 1 232 ? -17.048 -4.266 -3.639 1.00 86.88 232 THR A N 1
ATOM 1968 C CA . THR A 1 232 ? -18.143 -4.897 -4.395 1.00 86.88 232 THR A CA 1
ATOM 1969 C C . THR A 1 232 ? -18.558 -6.218 -3.757 1.00 86.88 232 THR A C 1
ATOM 1971 O O . THR A 1 232 ? -19.729 -6.581 -3.856 1.00 86.88 232 THR A O 1
ATOM 1974 N N . ILE A 1 233 ? -17.629 -6.938 -3.118 1.00 88.12 233 ILE A N 1
ATOM 1975 C CA . ILE A 1 233 ? -17.936 -8.179 -2.406 1.00 88.12 233 ILE A CA 1
ATOM 1976 C C . ILE A 1 233 ? -18.607 -7.815 -1.080 1.00 88.12 233 ILE A C 1
ATOM 1978 O O . ILE A 1 233 ? -18.067 -7.045 -0.277 1.00 88.12 233 ILE A O 1
ATOM 1982 N N . SER A 1 234 ? -19.808 -8.342 -0.858 1.00 88.56 234 SER A N 1
ATOM 1983 C CA . SER A 1 234 ? -20.560 -8.053 0.361 1.00 88.56 234 SER A CA 1
ATOM 1984 C C . SER A 1 234 ? -19.970 -8.780 1.574 1.00 88.56 234 SER A C 1
ATOM 1986 O O . SER A 1 234 ? -19.234 -9.759 1.451 1.00 88.56 234 SER A O 1
ATOM 1988 N N . LYS A 1 235 ? -20.324 -8.327 2.784 1.00 88.19 235 LYS A N 1
ATOM 1989 C CA . LYS A 1 235 ? -19.909 -9.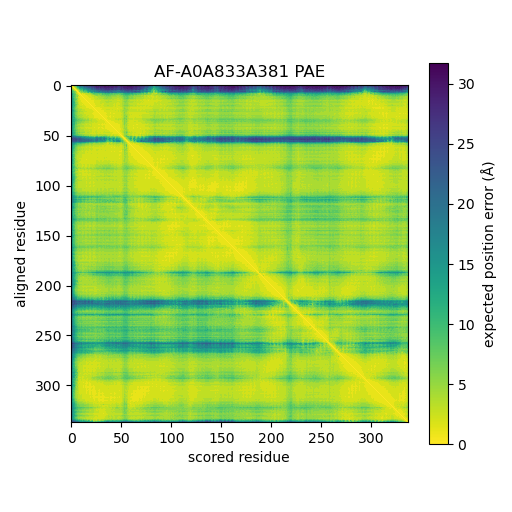010 4.019 1.00 88.19 235 LYS A CA 1
ATOM 1990 C C . LYS A 1 235 ? -20.386 -10.467 4.049 1.00 88.19 235 LYS A C 1
ATOM 1992 O O . LYS A 1 235 ? -19.604 -11.342 4.397 1.00 88.19 235 LYS A O 1
ATOM 1997 N N . LYS A 1 236 ? -21.637 -10.707 3.641 1.00 87.69 236 LYS A N 1
ATOM 1998 C CA . LYS A 1 236 ? -22.229 -12.050 3.569 1.00 87.69 236 LYS A CA 1
ATOM 1999 C C . LYS A 1 236 ? -21.472 -12.933 2.580 1.00 87.69 236 LYS A C 1
ATOM 2001 O O . LYS A 1 236 ? -21.088 -14.039 2.924 1.00 87.69 236 LYS A O 1
ATOM 2006 N N . GLU A 1 237 ? -21.158 -12.400 1.401 1.00 89.06 237 GLU A N 1
ATOM 2007 C CA . GLU A 1 237 ? -20.376 -13.125 0.392 1.00 89.06 237 GLU A CA 1
ATOM 2008 C C . GLU A 1 237 ? -18.971 -13.487 0.901 1.00 89.06 237 GLU A C 1
ATOM 2010 O O . GLU A 1 237 ? -18.507 -14.598 0.669 1.00 89.06 237 GLU A O 1
ATOM 2015 N N . LEU A 1 238 ? -18.284 -12.594 1.624 1.00 88.56 238 LEU A N 1
ATOM 2016 C CA . LEU A 1 238 ? -16.985 -12.919 2.234 1.00 88.56 238 LEU A CA 1
ATOM 2017 C C . LEU A 1 238 ? -17.109 -13.969 3.347 1.00 88.56 238 LEU A C 1
ATOM 2019 O O . LEU A 1 238 ? -16.232 -14.822 3.484 1.00 88.56 238 LEU A O 1
ATOM 2023 N N . GLU A 1 239 ? -18.181 -13.919 4.140 1.00 87.00 239 GLU A N 1
ATOM 2024 C CA . GLU A 1 239 ? -18.484 -14.921 5.169 1.00 87.00 239 GLU A CA 1
ATOM 2025 C C . GLU A 1 239 ? -18.748 -16.305 4.549 1.00 87.00 239 GLU A C 1
ATOM 2027 O O . GLU A 1 239 ? -18.242 -17.309 5.064 1.00 87.00 239 GLU A O 1
ATOM 2032 N N . GLU A 1 240 ? -19.460 -16.346 3.420 1.00 88.75 240 GLU A N 1
ATOM 2033 C CA . GLU A 1 240 ? -19.695 -17.548 2.616 1.00 88.75 240 GLU A CA 1
ATOM 2034 C C . GLU A 1 240 ? -18.390 -18.076 2.020 1.00 88.75 240 GLU A C 1
ATOM 2036 O O . GLU A 1 240 ? -18.024 -19.214 2.300 1.00 88.75 240 GLU A O 1
ATOM 2041 N N . LEU A 1 241 ? -17.645 -17.250 1.272 1.00 87.69 241 LEU A N 1
ATOM 2042 C CA . LEU A 1 241 ? -16.376 -17.634 0.638 1.00 87.69 241 LEU A CA 1
ATOM 2043 C C . LEU A 1 241 ? -15.380 -18.201 1.653 1.00 87.69 241 LEU A C 1
ATOM 2045 O O . LEU A 1 241 ? -14.726 -19.203 1.394 1.00 87.69 241 LEU A O 1
ATOM 2049 N N . ARG A 1 242 ? -15.295 -17.609 2.845 1.00 84.81 242 ARG A N 1
ATOM 2050 C CA . ARG A 1 242 ? -14.438 -18.096 3.936 1.00 84.81 242 ARG A CA 1
ATOM 2051 C C . ARG A 1 242 ? -14.765 -19.522 4.379 1.00 84.81 242 ARG A C 1
ATOM 2053 O O . ARG A 1 242 ? -13.871 -20.215 4.869 1.00 84.81 242 ARG A O 1
ATOM 2060 N N . SER A 1 243 ? -16.013 -19.951 4.234 1.00 85.44 243 SER A N 1
ATOM 2061 C CA . SER A 1 243 ? -16.468 -21.282 4.640 1.00 85.44 243 SER A CA 1
ATOM 2062 C C . SER A 1 243 ? -16.212 -22.356 3.578 1.00 85.44 243 SER A C 1
ATOM 2064 O O . SER A 1 243 ? -16.323 -23.530 3.902 1.00 85.44 243 SER A O 1
ATOM 2066 N N . LEU A 1 244 ? -15.834 -21.967 2.355 1.00 87.00 244 LEU A N 1
ATOM 2067 C CA . LEU A 1 244 ? -15.559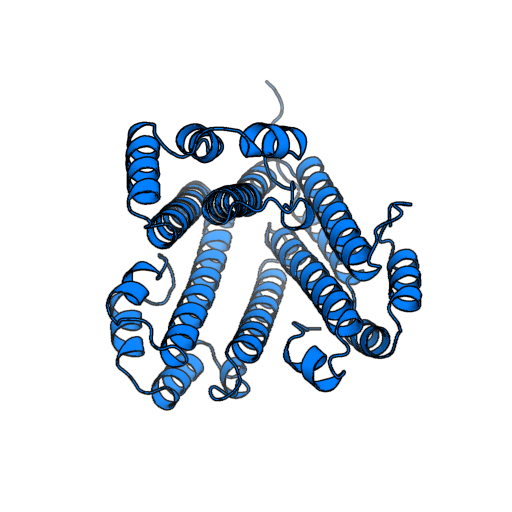 -22.882 1.244 1.00 87.00 244 LEU A CA 1
ATOM 2068 C C . LEU A 1 244 ? -14.095 -23.340 1.224 1.00 87.00 244 LEU A C 1
ATOM 2070 O O . LEU A 1 244 ? -13.221 -22.685 1.803 1.00 87.00 244 LEU A O 1
ATOM 2074 N N . GLU A 1 245 ? -13.815 -24.431 0.519 1.00 86.00 245 GLU A N 1
ATOM 2075 C CA . GLU A 1 245 ? -12.446 -24.878 0.240 1.00 86.00 245 GLU A CA 1
ATOM 2076 C C . GLU A 1 245 ? -1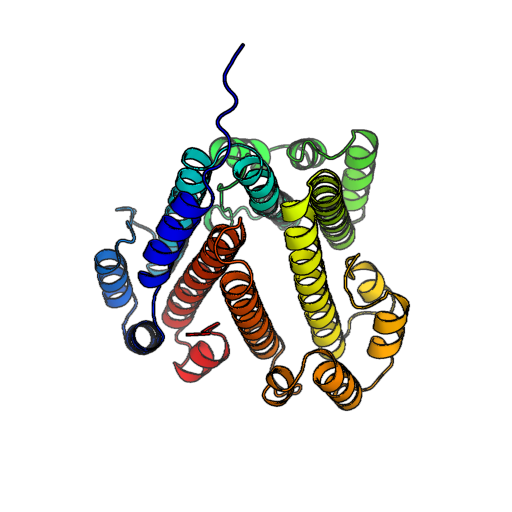1.743 -23.973 -0.786 1.00 86.00 245 GLU A C 1
ATOM 2078 O O . GLU A 1 245 ? -12.383 -23.207 -1.512 1.00 86.00 245 GLU A O 1
ATOM 2083 N N . LEU A 1 246 ? -10.407 -24.018 -0.828 1.00 83.94 246 LEU A N 1
ATOM 2084 C CA . LEU A 1 246 ? -9.597 -23.119 -1.663 1.00 83.94 246 LEU A CA 1
ATOM 2085 C C . LEU A 1 246 ? -9.983 -23.186 -3.148 1.00 83.94 246 LEU A C 1
ATOM 2087 O O . LEU A 1 246 ? -10.134 -22.144 -3.789 1.00 83.94 246 LEU A O 1
ATOM 2091 N N . GLU A 1 247 ? -10.193 -24.387 -3.681 1.00 85.12 247 GLU A N 1
ATOM 2092 C CA . GLU A 1 247 ? -10.600 -24.627 -5.067 1.00 85.12 247 GLU A CA 1
ATOM 2093 C C . GLU A 1 247 ? -11.972 -24.005 -5.388 1.00 85.12 247 GLU A C 1
ATOM 2095 O O . GLU A 1 247 ? -12.162 -23.387 -6.439 1.00 85.12 247 GLU A O 1
ATOM 2100 N N . GLU A 1 248 ? -12.926 -24.091 -4.462 1.00 86.69 248 GLU A N 1
ATOM 2101 C CA . GLU A 1 248 ? -14.247 -23.482 -4.629 1.00 86.69 248 GLU A CA 1
ATOM 2102 C C . GLU A 1 248 ? -14.175 -21.952 -4.573 1.00 86.69 248 GLU A C 1
ATOM 2104 O O . GLU A 1 248 ? -14.792 -21.268 -5.398 1.00 86.69 248 GLU A O 1
ATOM 2109 N N . ILE A 1 249 ? -13.378 -21.403 -3.648 1.00 85.19 249 ILE A N 1
ATOM 2110 C CA . ILE A 1 249 ? -13.095 -19.963 -3.574 1.00 85.19 249 ILE A CA 1
ATOM 2111 C C . ILE A 1 249 ? -12.522 -19.483 -4.907 1.00 85.19 249 ILE A C 1
ATOM 2113 O O . ILE A 1 249 ? -12.996 -18.484 -5.454 1.00 85.19 249 ILE A O 1
ATOM 2117 N N . HIS A 1 250 ? -11.538 -20.204 -5.449 1.00 84.38 250 HIS A N 1
ATOM 2118 C CA . HIS A 1 250 ? -10.919 -19.882 -6.731 1.00 84.38 250 HIS A CA 1
ATOM 2119 C C . HIS A 1 250 ? -11.944 -19.834 -7.855 1.00 84.38 250 HIS A C 1
ATOM 2121 O O . HIS A 1 250 ? -12.032 -18.818 -8.543 1.00 84.38 250 HIS A O 1
ATOM 2127 N N . SER A 1 251 ? -12.785 -20.864 -7.979 1.00 85.81 251 SER A N 1
ATOM 2128 C CA . SER A 1 251 ? -13.818 -20.927 -9.019 1.00 85.81 251 SER A CA 1
ATOM 2129 C C . SER A 1 251 ? -14.777 -19.726 -8.973 1.00 85.81 251 SER A C 1
ATOM 2131 O O . SER A 1 251 ? -15.047 -19.095 -10.001 1.00 85.81 251 SER A O 1
ATOM 2133 N N . LYS A 1 252 ? -15.225 -19.329 -7.771 1.00 86.88 252 LYS A N 1
ATOM 2134 C CA . LYS A 1 252 ? -16.113 -18.174 -7.577 1.00 86.88 252 LYS A CA 1
ATOM 2135 C C . LYS A 1 252 ? -15.418 -16.849 -7.887 1.00 86.88 252 LYS A C 1
ATOM 2137 O O . LYS A 1 252 ? -16.024 -15.966 -8.497 1.00 86.88 252 LYS A O 1
ATOM 2142 N N . ILE A 1 253 ? -14.151 -16.699 -7.498 1.00 84.81 253 ILE A N 1
ATOM 2143 C CA . ILE A 1 253 ? -13.355 -15.504 -7.809 1.00 84.81 253 ILE A CA 1
ATOM 2144 C C . ILE A 1 253 ? -13.135 -15.392 -9.323 1.00 84.81 253 ILE A C 1
ATOM 2146 O O . ILE A 1 253 ? -13.373 -14.323 -9.885 1.00 84.81 253 ILE A O 1
ATOM 2150 N N . VAL A 1 254 ? -12.755 -16.484 -9.994 1.00 84.94 254 VAL A N 1
ATOM 2151 C CA . VAL A 1 254 ? -12.583 -16.542 -11.456 1.00 84.94 254 VAL A CA 1
ATOM 2152 C C . VAL A 1 254 ? -13.871 -16.143 -12.171 1.00 84.94 254 VAL A C 1
ATOM 2154 O O . VAL A 1 254 ? -13.837 -15.300 -13.067 1.00 84.94 254 VAL A O 1
ATOM 2157 N N . SER A 1 255 ? -15.019 -16.674 -11.741 1.00 84.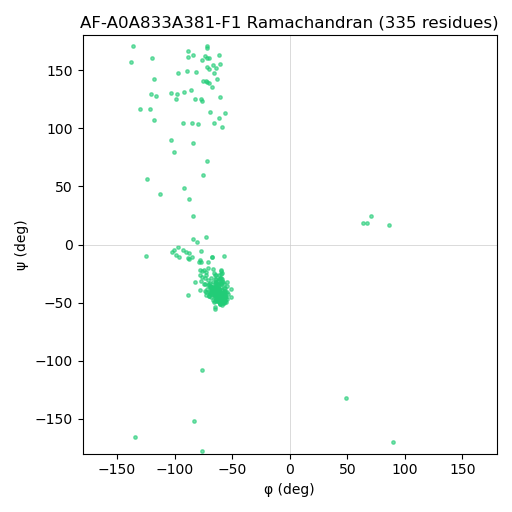38 255 SER A N 1
ATOM 2158 C CA . SER A 1 255 ? -16.317 -16.324 -12.327 1.00 84.38 255 SER A CA 1
ATOM 2159 C C . SER A 1 255 ? -16.644 -14.832 -12.214 1.00 84.38 255 SER A C 1
ATOM 2161 O O . SER A 1 255 ? -17.323 -14.291 -13.085 1.00 84.38 255 SER A O 1
ATOM 2163 N N . ARG A 1 256 ? -16.201 -14.164 -11.145 1.00 82.38 256 ARG A N 1
ATOM 2164 C CA . ARG A 1 256 ? -16.526 -12.758 -10.872 1.00 82.38 256 ARG A CA 1
ATOM 2165 C C . ARG A 1 256 ? -15.545 -11.780 -11.512 1.00 82.38 256 ARG A C 1
ATOM 2167 O O . ARG A 1 256 ? -15.951 -10.746 -12.035 1.00 82.38 256 ARG A O 1
ATOM 2174 N N . PHE A 1 257 ? -14.256 -12.080 -11.417 1.00 79.50 257 PHE A N 1
ATOM 2175 C CA . PHE A 1 257 ? -13.171 -11.171 -11.789 1.00 79.50 257 PHE A CA 1
ATOM 2176 C C . PHE A 1 257 ? -12.547 -11.496 -13.154 1.00 79.50 257 PHE A C 1
ATOM 2178 O O . PHE A 1 257 ? -11.755 -10.699 -13.670 1.00 79.50 257 PHE A O 1
ATOM 2185 N N . GLY A 1 258 ? -12.965 -12.610 -13.761 1.00 78.25 258 GLY A N 1
ATOM 2186 C CA . GLY A 1 258 ? -12.643 -13.009 -15.124 1.00 78.25 258 GLY A CA 1
ATOM 2187 C C . GLY A 1 258 ? -11.377 -13.855 -15.243 1.00 78.25 258 GLY A C 1
ATOM 2188 O O . GLY A 1 258 ? -10.787 -14.303 -14.259 1.00 78.25 258 GLY A O 1
ATOM 2189 N N . GLU A 1 259 ? -10.949 -14.050 -16.493 1.00 65.88 259 GLU A N 1
ATOM 2190 C CA . GLU A 1 259 ? -9.881 -14.986 -16.864 1.00 65.88 259 GLU A CA 1
ATOM 2191 C C . GLU A 1 259 ? -8.534 -14.700 -16.213 1.00 65.88 259 GLU A C 1
ATOM 2193 O O . GLU A 1 259 ? -7.757 -15.623 -16.023 1.00 65.88 259 GLU A O 1
ATOM 2198 N N . PHE A 1 260 ? -8.275 -13.464 -15.784 1.00 66.88 260 PHE A N 1
ATOM 2199 C CA . PHE A 1 260 ? -7.016 -13.135 -15.122 1.00 66.88 260 PHE A CA 1
ATOM 2200 C C . PHE A 1 260 ? -6.777 -13.959 -13.846 1.00 66.88 260 PHE A C 1
ATOM 2202 O O . PHE A 1 260 ? -5.638 -14.266 -13.510 1.00 66.88 260 PHE A O 1
ATOM 2209 N N . PHE A 1 261 ? -7.840 -14.340 -13.134 1.00 72.56 261 PHE A N 1
ATOM 2210 C CA . PHE A 1 261 ? -7.705 -15.203 -11.962 1.00 72.56 261 PHE A CA 1
ATOM 2211 C C . PHE A 1 261 ? -7.485 -16.679 -12.316 1.00 72.56 261 PHE A C 1
ATOM 2213 O O . PHE A 1 261 ? -7.057 -17.425 -11.439 1.00 72.56 261 PHE A O 1
ATOM 2220 N N . LYS A 1 262 ? -7.739 -17.111 -13.564 1.00 73.38 262 LYS A N 1
ATOM 2221 C CA . LYS A 1 262 ? -7.493 -18.501 -13.996 1.00 73.38 262 LYS A CA 1
ATOM 2222 C C . LYS A 1 262 ? -6.008 -18.846 -13.914 1.00 73.38 262 LYS A C 1
ATOM 2224 O O . LYS A 1 262 ? -5.672 -19.939 -13.481 1.00 73.38 262 LYS A O 1
ATOM 2229 N N . ASP A 1 263 ? -5.146 -17.889 -14.251 1.00 72.31 263 ASP A N 1
ATOM 2230 C CA . ASP A 1 263 ? -3.688 -18.067 -14.262 1.00 72.31 263 ASP A CA 1
ATOM 2231 C C . ASP A 1 263 ? -3.065 -18.020 -12.853 1.00 72.31 263 ASP A C 1
ATOM 2233 O O . ASP A 1 263 ? -1.863 -18.241 -12.676 1.00 72.31 263 ASP A O 1
ATOM 2237 N N . ILE A 1 264 ? -3.864 -17.709 -11.827 1.00 78.19 264 ILE A N 1
ATOM 2238 C CA . ILE A 1 264 ? -3.407 -17.694 -10.441 1.00 78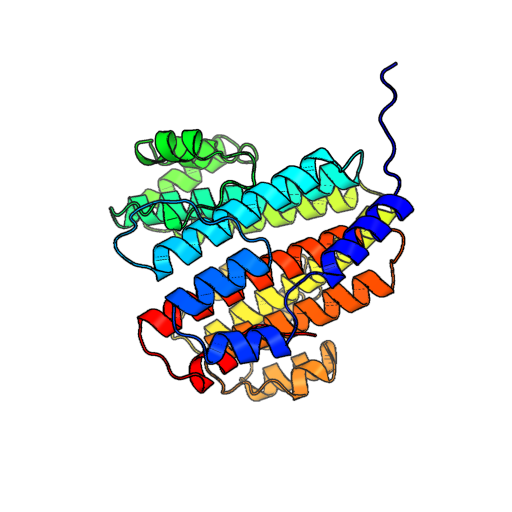.19 264 ILE A CA 1
ATOM 2239 C C . ILE A 1 264 ? -3.508 -19.105 -9.877 1.00 78.19 264 ILE A C 1
ATOM 2241 O O . ILE A 1 264 ? -4.587 -19.566 -9.514 1.00 78.19 264 ILE A O 1
ATOM 2245 N N . ASP A 1 265 ? -2.357 -19.760 -9.750 1.00 81.25 265 ASP A N 1
ATOM 2246 C CA . ASP A 1 265 ? -2.233 -20.972 -8.948 1.00 81.25 265 ASP A CA 1
ATOM 2247 C C . ASP A 1 265 ? -2.468 -20.653 -7.464 1.00 81.25 265 ASP A C 1
ATOM 2249 O O . ASP A 1 265 ? -1.613 -20.084 -6.788 1.00 81.25 265 ASP A O 1
ATOM 2253 N N . ILE A 1 266 ? -3.646 -21.025 -6.966 1.00 78.25 266 ILE A N 1
ATOM 2254 C CA . ILE A 1 266 ? -4.085 -20.823 -5.579 1.00 78.25 266 ILE A CA 1
ATOM 2255 C C . ILE A 1 266 ? -3.322 -21.646 -4.540 1.00 78.25 266 ILE A C 1
ATOM 2257 O O . ILE A 1 266 ? -3.484 -21.380 -3.350 1.00 78.25 266 ILE A O 1
ATOM 2261 N N . LYS A 1 267 ? -2.506 -22.614 -4.972 1.00 79.56 267 LYS A N 1
ATOM 2262 C CA . LYS A 1 267 ? -1.641 -23.425 -4.100 1.00 79.56 267 LYS A CA 1
ATOM 2263 C C . LYS A 1 267 ? -0.235 -22.839 -3.960 1.00 79.56 267 LYS A C 1
ATOM 2265 O O . LYS A 1 267 ? 0.570 -23.365 -3.194 1.00 79.56 267 LYS A O 1
ATOM 2270 N N . SER A 1 268 ? 0.062 -21.760 -4.690 1.00 82.62 268 SER A N 1
ATOM 2271 C CA . SER A 1 268 ? 1.307 -21.004 -4.552 1.00 82.62 268 SER A CA 1
ATOM 2272 C C . SER A 1 268 ? 1.452 -20.405 -3.145 1.00 82.62 268 SER A C 1
ATOM 2274 O O . SER A 1 268 ? 0.479 -20.280 -2.401 1.00 82.62 268 SER A O 1
ATOM 2276 N N . SER A 1 269 ? 2.670 -19.989 -2.777 1.00 83.12 269 SER A N 1
ATOM 2277 C CA . SER A 1 269 ? 2.898 -19.381 -1.462 1.00 83.12 269 SER A CA 1
ATOM 2278 C C . SER A 1 269 ? 2.068 -18.096 -1.274 1.00 83.12 269 SER A C 1
ATOM 2280 O O . SER A 1 269 ? 1.732 -17.422 -2.257 1.00 83.12 269 SER A O 1
ATOM 2282 N N . PRO A 1 270 ? 1.752 -17.698 -0.026 1.00 82.38 270 PRO A N 1
ATOM 2283 C CA . PRO A 1 270 ? 1.023 -16.459 0.245 1.00 82.38 270 PRO A CA 1
ATOM 2284 C C . PRO A 1 270 ? 1.659 -15.205 -0.374 1.00 82.38 270 PRO A C 1
ATOM 2286 O O . PRO A 1 270 ? 0.942 -14.271 -0.737 1.00 82.38 270 PRO A O 1
ATOM 2289 N N . GLU A 1 271 ? 2.986 -15.167 -0.488 1.00 83.75 271 GLU A N 1
ATOM 2290 C CA . GLU A 1 271 ? 3.752 -14.072 -1.088 1.00 83.75 271 GLU A CA 1
ATOM 2291 C C . GLU A 1 271 ? 3.607 -14.050 -2.614 1.00 83.75 271 GLU A C 1
ATOM 2293 O O . GLU A 1 271 ? 3.346 -12.993 -3.192 1.00 83.75 271 GLU A O 1
ATOM 2298 N N . GLU A 1 272 ? 3.684 -15.214 -3.265 1.00 85.50 272 GLU A N 1
ATOM 2299 C CA . GLU A 1 272 ? 3.461 -15.337 -4.708 1.00 85.50 272 GLU A CA 1
ATOM 2300 C C . GLU A 1 272 ? 2.008 -14.986 -5.074 1.00 85.50 272 GLU A C 1
ATOM 2302 O O . GLU A 1 272 ? 1.753 -14.256 -6.037 1.00 85.50 272 GLU A O 1
ATOM 2307 N N . LEU A 1 273 ? 1.040 -15.428 -4.265 1.00 85.62 273 LEU A N 1
ATOM 2308 C CA . LEU A 1 273 ? -0.365 -15.036 -4.407 1.00 85.62 273 LEU A CA 1
ATOM 2309 C C . LEU A 1 273 ? -0.559 -13.527 -4.242 1.00 85.62 273 LEU A C 1
ATOM 2311 O O . LEU A 1 273 ? -1.298 -12.912 -5.013 1.00 85.62 273 LEU A O 1
ATOM 2315 N N . ASP A 1 274 ? 0.114 -12.916 -3.264 1.00 86.81 274 ASP A N 1
ATOM 2316 C CA . ASP A 1 274 ? 0.082 -11.468 -3.066 1.00 86.81 274 ASP A CA 1
ATOM 2317 C C . ASP A 1 274 ? 0.596 -10.712 -4.296 1.00 86.81 274 ASP A C 1
ATOM 2319 O O . ASP A 1 274 ? -0.037 -9.744 -4.734 1.00 86.81 274 ASP A O 1
ATOM 2323 N N . ALA A 1 275 ? 1.710 -11.173 -4.871 1.00 89.31 275 ALA A N 1
ATOM 2324 C CA . ALA A 1 275 ? 2.278 -10.594 -6.079 1.00 89.31 275 ALA A CA 1
ATOM 2325 C C . ALA A 1 275 ? 1.302 -10.708 -7.261 1.00 89.31 275 ALA A C 1
ATOM 2327 O O . ALA A 1 275 ? 1.006 -9.699 -7.906 1.00 89.31 275 ALA A O 1
ATOM 2328 N N . LYS A 1 276 ? 0.715 -11.890 -7.495 1.00 88.94 276 LYS A N 1
ATOM 2329 C CA . LYS A 1 276 ? -0.268 -12.123 -8.572 1.00 88.94 276 LYS A CA 1
ATOM 2330 C C . LYS A 1 276 ? -1.530 -11.261 -8.422 1.00 88.94 276 LYS A C 1
ATOM 2332 O O . LYS A 1 276 ? -1.995 -10.674 -9.403 1.00 88.94 276 LYS A O 1
ATOM 2337 N N . LEU A 1 277 ? -2.060 -11.118 -7.204 1.00 89.31 277 LEU A N 1
ATOM 2338 C CA . LEU A 1 277 ? -3.184 -10.216 -6.914 1.00 89.31 277 LEU A CA 1
ATOM 2339 C C . LEU A 1 277 ? -2.840 -8.746 -7.184 1.00 89.31 277 LEU A C 1
ATOM 2341 O O . LEU A 1 277 ? -3.689 -7.980 -7.642 1.00 89.31 277 LEU A O 1
ATOM 2345 N N . GLU A 1 278 ? -1.607 -8.329 -6.904 1.00 91.19 278 GLU A N 1
ATOM 2346 C CA . GLU A 1 278 ? -1.173 -6.962 -7.188 1.00 91.19 278 GLU A CA 1
ATOM 2347 C C . GLU A 1 278 ? -0.948 -6.744 -8.697 1.00 91.19 278 GLU A C 1
ATOM 2349 O O . GLU A 1 278 ? -1.307 -5.688 -9.214 1.00 91.19 278 GLU A O 1
ATOM 2354 N N . VAL A 1 279 ? -0.488 -7.755 -9.449 1.00 91.50 279 VAL A N 1
ATOM 2355 C CA . VAL A 1 279 ? -0.468 -7.689 -10.925 1.00 91.50 279 VAL A CA 1
ATOM 2356 C C . VAL A 1 279 ? -1.889 -7.520 -11.470 1.00 91.50 279 VAL A C 1
ATOM 2358 O O . VAL A 1 279 ? -2.110 -6.671 -12.338 1.00 91.50 279 VAL A O 1
ATOM 2361 N N . TYR A 1 280 ? -2.874 -8.254 -10.933 1.00 88.50 280 TYR A N 1
ATOM 2362 C CA . TYR A 1 280 ? -4.282 -8.060 -11.305 1.00 88.50 280 TYR A CA 1
ATOM 2363 C C . TYR A 1 280 ? -4.732 -6.619 -11.072 1.00 88.50 280 TYR A C 1
ATOM 2365 O O . TYR A 1 280 ? -5.319 -5.984 -11.954 1.00 88.50 280 TYR A O 1
ATOM 2373 N N . HIS A 1 281 ? -4.434 -6.096 -9.880 1.00 90.38 281 HIS A N 1
ATOM 2374 C CA . HIS A 1 281 ? -4.770 -4.734 -9.498 1.00 90.38 281 HIS A CA 1
ATOM 2375 C C . HIS A 1 281 ? -4.209 -3.723 -10.504 1.00 90.38 281 HIS A C 1
ATOM 2377 O O . HIS A 1 281 ? -4.945 -2.851 -10.962 1.00 90.38 281 HIS A O 1
ATOM 2383 N N . LEU A 1 282 ? -2.948 -3.871 -10.916 1.00 92.25 282 LEU A N 1
ATOM 2384 C CA . LEU A 1 282 ? -2.306 -2.963 -11.868 1.00 92.25 282 LEU A CA 1
ATOM 2385 C C . LEU A 1 282 ? -2.909 -3.036 -13.272 1.00 92.25 282 LEU A C 1
ATOM 2387 O O . LEU A 1 282 ? -3.096 -1.993 -13.904 1.00 92.25 282 LEU A O 1
ATOM 2391 N N . LYS A 1 283 ? -3.310 -4.224 -13.737 1.00 90.12 283 LYS A N 1
ATOM 2392 C CA . LYS A 1 283 ? -4.047 -4.354 -15.005 1.00 90.12 283 LYS A CA 1
ATOM 2393 C C . LYS A 1 283 ? -5.420 -3.684 -14.941 1.00 90.12 283 LYS A C 1
ATOM 2395 O O . LYS A 1 283 ? -5.833 -3.020 -15.894 1.00 90.12 283 LYS A O 1
ATOM 2400 N N . LEU A 1 284 ? -6.125 -3.794 -13.811 1.00 88.50 284 LEU A N 1
ATOM 2401 C CA . LEU A 1 284 ? -7.382 -3.068 -13.601 1.00 88.50 284 LEU A CA 1
ATOM 2402 C C . LEU A 1 284 ? -7.168 -1.554 -13.569 1.00 88.50 284 LEU A C 1
ATOM 2404 O O . LEU A 1 284 ? -7.919 -0.821 -14.212 1.00 88.50 284 LEU 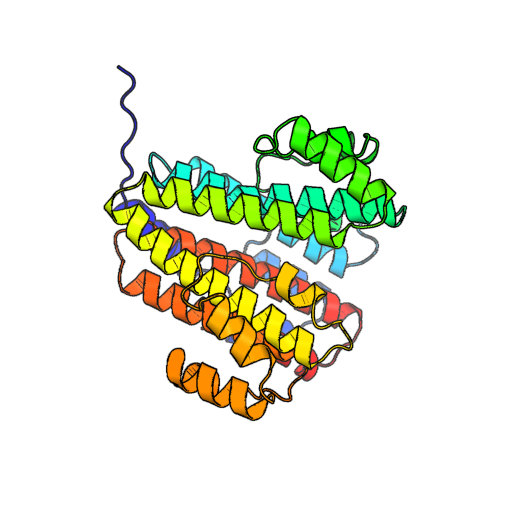A O 1
ATOM 2408 N N . VAL A 1 285 ? -6.140 -1.088 -12.860 1.00 90.81 285 VAL A N 1
ATOM 2409 C CA . VAL A 1 285 ? -5.730 0.322 -12.807 1.00 90.81 285 VAL A CA 1
ATOM 2410 C C . VAL A 1 285 ? -5.456 0.856 -14.218 1.00 90.81 285 VAL A C 1
ATOM 2412 O O . VAL A 1 285 ? -5.931 1.934 -14.581 1.00 90.81 285 VAL A O 1
ATOM 2415 N N . GLU A 1 286 ? -4.744 0.090 -15.045 1.00 91.19 286 GLU A N 1
ATOM 2416 C CA . GLU A 1 286 ? -4.445 0.444 -16.432 1.00 91.19 286 GLU A CA 1
ATOM 2417 C C . GLU A 1 286 ? -5.710 0.509 -17.297 1.00 91.19 286 GLU A C 1
ATOM 2419 O O . GLU A 1 286 ? -5.961 1.528 -17.947 1.00 91.19 286 GLU A O 1
ATOM 2424 N N . LYS A 1 287 ? -6.575 -0.511 -17.238 1.00 89.50 287 LYS A N 1
ATOM 2425 C CA . LYS A 1 287 ? -7.884 -0.496 -17.914 1.00 89.50 287 LYS A CA 1
ATOM 2426 C C . LYS A 1 287 ? -8.726 0.710 -17.486 1.00 89.50 287 LYS A C 1
ATOM 2428 O O . LYS A 1 287 ? -9.384 1.354 -18.308 1.00 89.50 287 LYS A O 1
ATOM 2433 N N . PHE A 1 288 ? -8.692 1.053 -16.202 1.00 87.25 288 PHE A N 1
ATOM 2434 C CA . PHE A 1 288 ? -9.429 2.182 -15.646 1.00 87.25 288 PHE A CA 1
ATOM 2435 C C . PHE A 1 288 ? -8.893 3.537 -16.130 1.00 87.25 288 PHE A C 1
ATOM 2437 O O . PHE A 1 288 ? -9.663 4.460 -16.417 1.00 87.25 288 PHE A O 1
ATOM 2444 N N . MET A 1 289 ? -7.573 3.643 -16.294 1.00 91.25 289 MET A N 1
ATOM 2445 C CA . MET A 1 289 ? -6.923 4.785 -16.928 1.00 91.25 289 MET A CA 1
ATOM 2446 C C . MET A 1 289 ? -7.340 4.933 -18.398 1.00 91.25 289 MET A C 1
ATOM 2448 O O . MET A 1 289 ? -7.692 6.037 -18.815 1.00 91.25 289 MET A O 1
ATOM 2452 N N . HIS A 1 290 ? -7.339 3.842 -19.173 1.00 90.31 290 HIS A N 1
ATOM 2453 C CA . HIS A 1 290 ? -7.704 3.866 -20.596 1.00 90.31 290 HIS A CA 1
ATOM 2454 C C . HIS A 1 290 ? -9.174 4.213 -20.838 1.00 90.31 290 HIS A C 1
ATOM 2456 O O . HIS A 1 290 ? -9.482 4.928 -21.786 1.00 90.31 290 HIS A O 1
ATOM 2462 N N . THR A 1 291 ? -10.069 3.752 -19.965 1.00 89.69 291 THR A N 1
ATOM 2463 C CA . THR A 1 291 ? -11.511 4.045 -20.046 1.00 89.69 291 THR A CA 1
ATOM 2464 C C . THR A 1 291 ? -11.867 5.461 -19.590 1.00 89.69 291 THR A C 1
ATOM 2466 O O . THR A 1 291 ? -12.883 5.997 -20.022 1.00 89.69 291 THR A O 1
ATOM 2469 N N . ASN A 1 292 ? -11.031 6.103 -18.763 1.00 88.06 292 ASN A N 1
ATOM 2470 C CA . ASN A 1 292 ? -11.263 7.465 -18.262 1.00 88.06 292 ASN A CA 1
ATOM 2471 C C . ASN A 1 292 ? -10.082 8.411 -18.580 1.00 88.06 292 ASN A C 1
ATOM 2473 O O . ASN A 1 292 ? -9.521 9.034 -17.674 1.00 88.06 292 ASN A O 1
ATOM 2477 N N . PRO A 1 293 ? -9.699 8.562 -19.861 1.00 87.25 293 PRO A N 1
ATOM 2478 C CA . PRO A 1 293 ? -8.411 9.120 -20.276 1.00 87.25 293 PRO A CA 1
ATOM 2479 C C . PRO A 1 293 ? -8.180 10.590 -19.902 1.00 87.25 293 PRO A C 1
ATOM 2481 O O . PRO A 1 293 ? -7.025 11.005 -19.796 1.00 87.25 293 PRO A O 1
ATOM 2484 N N . LEU A 1 294 ? -9.251 11.373 -19.739 1.00 88.12 294 LEU A N 1
ATOM 2485 C CA . LEU A 1 294 ? -9.235 12.815 -19.458 1.00 88.12 294 LEU A CA 1
ATOM 2486 C C . LEU A 1 294 ? -9.773 13.111 -18.048 1.00 88.12 294 LEU A C 1
ATOM 2488 O O . LEU A 1 294 ? -10.598 14.001 -17.856 1.00 88.12 294 LEU A O 1
ATOM 2492 N N . SER A 1 295 ? -9.346 12.319 -17.067 1.00 88.38 295 SER A N 1
ATOM 2493 C CA . SER A 1 295 ? -9.799 12.408 -15.675 1.00 88.38 295 SER A CA 1
ATOM 2494 C C . SER A 1 295 ? -8.623 12.335 -14.691 1.00 88.38 295 SER A C 1
ATOM 2496 O O . SER A 1 295 ? -7.466 12.474 -15.083 1.00 88.38 295 SER A O 1
ATOM 2498 N N . ILE A 1 296 ? -8.905 12.105 -13.405 1.00 88.44 296 ILE A N 1
ATOM 2499 C CA . ILE A 1 296 ? -7.896 11.862 -12.363 1.00 88.44 296 ILE A CA 1
ATOM 2500 C C . ILE A 1 296 ? -7.202 10.493 -12.498 1.00 88.44 296 ILE A C 1
ATOM 2502 O O . ILE A 1 296 ? -6.155 10.264 -11.894 1.00 88.44 296 ILE A O 1
ATOM 2506 N N . THR A 1 297 ? -7.753 9.568 -13.289 1.00 91.62 297 THR A N 1
ATOM 2507 C CA . THR A 1 297 ? -7.254 8.187 -13.354 1.00 91.62 297 THR A CA 1
ATOM 2508 C C . THR A 1 297 ? -5.819 8.037 -13.856 1.00 91.62 297 THR A C 1
ATOM 2510 O O . THR A 1 297 ? -5.138 7.182 -13.298 1.00 91.62 297 THR A O 1
ATOM 2513 N N . PRO A 1 298 ? -5.278 8.842 -14.799 1.00 93.75 298 PRO A N 1
ATOM 2514 C CA . PRO A 1 298 ? -3.869 8.728 -15.174 1.00 93.75 298 PRO A CA 1
ATOM 2515 C C . PRO A 1 298 ? -2.918 9.095 -14.033 1.00 93.75 298 PRO A C 1
ATOM 2517 O O . PRO A 1 298 ? -1.863 8.482 -13.913 1.00 93.75 298 PRO A O 1
ATOM 2520 N N . LEU A 1 299 ? -3.305 10.044 -13.170 1.00 94.06 299 LEU A N 1
ATOM 2521 C CA . LEU A 1 299 ? -2.542 10.369 -11.964 1.00 94.06 299 LEU A CA 1
ATOM 2522 C C . LEU A 1 299 ? -2.533 9.181 -11.003 1.00 94.06 299 LEU A C 1
ATOM 2524 O O . LEU A 1 299 ? -1.463 8.736 -10.601 1.00 94.06 299 LEU A O 1
ATOM 2528 N N . ILE A 1 300 ? -3.715 8.660 -10.652 1.00 92.12 300 ILE A N 1
ATOM 2529 C CA . ILE A 1 300 ? -3.842 7.538 -9.706 1.00 92.12 300 ILE A CA 1
ATOM 2530 C C . ILE A 1 300 ? -3.083 6.318 -10.234 1.00 92.12 300 ILE A C 1
ATOM 2532 O O . ILE A 1 300 ? -2.331 5.693 -9.491 1.00 92.12 300 ILE A O 1
ATOM 2536 N N . ALA A 1 301 ? -3.234 6.021 -11.527 1.00 94.06 301 ALA A N 1
ATOM 2537 C CA . ALA A 1 301 ? -2.565 4.899 -12.160 1.00 94.06 301 ALA A CA 1
ATOM 2538 C C . ALA A 1 301 ? -1.048 5.022 -12.093 1.00 94.06 301 ALA A C 1
ATOM 2540 O O . ALA A 1 301 ? -0.386 4.102 -11.622 1.00 94.06 301 ALA A O 1
ATOM 2541 N N . TYR A 1 302 ? -0.508 6.173 -12.495 1.00 96.25 302 TYR A N 1
ATOM 2542 C CA . TYR A 1 302 ? 0.925 6.416 -12.415 1.00 96.25 302 TYR A CA 1
ATOM 2543 C C . TYR A 1 302 ? 1.461 6.255 -10.988 1.00 96.25 302 TYR A C 1
ATOM 2545 O O . TYR A 1 302 ? 2.482 5.605 -10.798 1.00 96.25 302 TYR A O 1
ATOM 2553 N N . VAL A 1 303 ? 0.770 6.806 -9.986 1.00 95.81 303 VAL A N 1
ATOM 2554 C CA . VAL A 1 303 ? 1.225 6.739 -8.591 1.00 95.81 303 VAL A CA 1
ATOM 2555 C C . VAL A 1 303 ? 1.305 5.293 -8.097 1.00 95.81 303 VAL A C 1
ATOM 2557 O O . VAL A 1 303 ? 2.331 4.898 -7.556 1.00 95.81 303 VAL A O 1
ATOM 2560 N N . ILE A 1 304 ? 0.269 4.484 -8.328 1.00 95.31 304 ILE A N 1
ATOM 2561 C CA . ILE A 1 304 ? 0.252 3.071 -7.907 1.00 95.31 304 ILE A CA 1
ATOM 2562 C C . ILE A 1 304 ? 1.343 2.273 -8.637 1.00 95.31 304 ILE A C 1
ATOM 2564 O O . ILE A 1 304 ? 2.032 1.446 -8.037 1.00 95.31 304 ILE A O 1
ATOM 2568 N N . MET A 1 305 ? 1.537 2.544 -9.928 1.00 96.50 305 MET A N 1
ATOM 2569 C CA . MET A 1 305 ? 2.591 1.914 -10.723 1.00 96.50 305 MET A CA 1
ATOM 2570 C C . MET A 1 305 ? 3.989 2.306 -10.222 1.00 96.50 305 MET A C 1
ATOM 2572 O O . MET A 1 305 ? 4.846 1.439 -10.072 1.00 96.50 305 MET A O 1
ATOM 2576 N N . LYS A 1 306 ? 4.212 3.581 -9.879 1.00 97.19 306 LYS A N 1
ATOM 2577 C CA . LYS A 1 306 ? 5.488 4.065 -9.330 1.00 97.19 306 LYS A CA 1
ATOM 2578 C C . LYS A 1 306 ? 5.777 3.499 -7.937 1.00 97.19 306 LYS A C 1
ATOM 2580 O O . LYS A 1 306 ? 6.919 3.177 -7.624 1.00 97.19 306 LYS A O 1
ATOM 2585 N N . GLU A 1 307 ? 4.753 3.339 -7.104 1.00 96.19 307 GLU A N 1
ATOM 2586 C CA . GLU A 1 307 ? 4.877 2.650 -5.814 1.00 96.19 307 GLU A CA 1
ATOM 2587 C C . GLU A 1 307 ? 5.233 1.171 -5.982 1.00 96.19 307 GLU A C 1
ATOM 2589 O O . GLU A 1 307 ? 6.053 0.644 -5.229 1.00 96.19 307 GLU A O 1
ATOM 2594 N N . THR A 1 308 ? 4.647 0.511 -6.983 1.00 96.75 308 THR A N 1
ATOM 2595 C CA . THR A 1 308 ? 4.976 -0.879 -7.322 1.00 96.75 308 THR A CA 1
ATOM 2596 C C . THR A 1 308 ? 6.413 -0.992 -7.816 1.00 96.75 308 THR A C 1
ATOM 2598 O O . THR A 1 308 ? 7.140 -1.884 -7.389 1.00 96.75 308 THR A O 1
ATOM 2601 N N . GLU A 1 309 ? 6.860 -0.058 -8.653 1.00 97.56 309 GLU A N 1
ATOM 2602 C CA . GLU A 1 309 ? 8.248 -0.000 -9.101 1.00 97.56 309 GLU A CA 1
ATOM 2603 C C . GLU A 1 309 ? 9.212 0.133 -7.919 1.00 97.56 309 GLU A C 1
ATOM 2605 O O . GLU A 1 309 ? 10.154 -0.651 -7.802 1.00 97.56 309 GLU A O 1
ATOM 2610 N N . ALA A 1 310 ? 8.929 1.054 -6.993 1.00 96.31 310 ALA A N 1
ATOM 2611 C CA . ALA A 1 310 ? 9.697 1.205 -5.762 1.00 96.31 310 ALA A CA 1
ATOM 2612 C C . ALA A 1 310 ? 9.692 -0.082 -4.915 1.00 96.31 310 ALA A C 1
ATOM 2614 O O . ALA A 1 310 ? 10.740 -0.485 -4.413 1.00 96.31 310 ALA A O 1
ATOM 2615 N N . ARG A 1 311 ? 8.546 -0.766 -4.778 1.00 95.50 311 ARG A N 1
ATOM 2616 C CA . ARG A 1 311 ? 8.458 -2.077 -4.105 1.00 95.50 311 ARG A CA 1
ATOM 2617 C C . ARG A 1 311 ? 9.370 -3.107 -4.774 1.00 95.50 311 ARG A C 1
ATOM 2619 O O . ARG A 1 311 ? 10.135 -3.761 -4.071 1.00 95.50 311 ARG A O 1
ATOM 2626 N N . ASN A 1 312 ? 9.295 -3.245 -6.096 1.00 97.25 312 ASN A N 1
ATOM 2627 C CA . ASN A 1 312 ? 10.071 -4.229 -6.851 1.00 97.25 312 ASN A CA 1
ATOM 2628 C C . ASN A 1 312 ? 11.577 -3.972 -6.736 1.00 97.25 312 ASN A C 1
ATOM 2630 O O . ASN A 1 312 ? 12.329 -4.912 -6.502 1.00 97.25 312 ASN A O 1
ATOM 2634 N N . ILE A 1 313 ? 12.023 -2.714 -6.844 1.00 96.94 313 ILE A N 1
ATOM 2635 C CA . ILE A 1 313 ? 13.446 -2.368 -6.699 1.00 96.94 313 ILE A CA 1
ATOM 2636 C C . ILE A 1 313 ? 13.960 -2.775 -5.314 1.00 96.94 313 ILE A C 1
ATOM 2638 O O . ILE A 1 313 ? 14.990 -3.441 -5.215 1.00 96.94 313 ILE A O 1
ATOM 2642 N N . LYS A 1 314 ? 13.223 -2.428 -4.250 1.00 94.69 314 LYS A N 1
ATOM 2643 C CA . LYS A 1 314 ? 13.592 -2.793 -2.872 1.00 94.69 314 LYS A CA 1
ATOM 2644 C C . LYS A 1 314 ? 13.620 -4.304 -2.666 1.00 94.69 314 LYS A C 1
ATOM 2646 O O . LYS A 1 314 ? 14.564 -4.822 -2.078 1.00 94.69 314 LYS A O 1
ATOM 2651 N N . LEU A 1 315 ? 12.628 -5.015 -3.206 1.00 94.81 315 LEU A N 1
ATOM 2652 C CA . LEU A 1 315 ? 12.582 -6.476 -3.165 1.00 94.81 315 LEU A CA 1
ATOM 2653 C C . LEU A 1 315 ? 13.818 -7.094 -3.833 1.00 94.81 315 LEU A C 1
ATOM 2655 O O . LEU A 1 315 ? 14.450 -7.957 -3.232 1.00 94.81 315 LEU A O 1
ATOM 2659 N N . ILE A 1 316 ? 14.189 -6.634 -5.035 1.00 96.12 316 ILE A N 1
ATOM 2660 C CA . ILE A 1 316 ? 15.375 -7.124 -5.756 1.00 96.12 316 ILE A CA 1
ATOM 2661 C C . ILE A 1 316 ? 16.644 -6.845 -4.951 1.00 96.12 316 ILE A C 1
ATOM 2663 O O . ILE A 1 316 ? 17.448 -7.754 -4.763 1.00 96.12 316 ILE A O 1
ATOM 2667 N N . ALA A 1 317 ? 16.822 -5.618 -4.456 1.00 94.12 317 ALA A N 1
ATOM 2668 C CA . ALA A 1 317 ? 18.011 -5.229 -3.702 1.00 94.12 317 ALA A CA 1
ATOM 2669 C C . ALA A 1 317 ? 18.196 -6.088 -2.443 1.00 94.12 317 ALA A C 1
ATOM 2671 O O . ALA A 1 317 ? 19.267 -6.659 -2.230 1.00 94.12 317 ALA A O 1
ATOM 2672 N N . ARG A 1 318 ? 17.129 -6.240 -1.650 1.00 92.06 318 ARG A N 1
ATOM 2673 C CA . ARG A 1 318 ? 17.136 -7.056 -0.434 1.00 92.06 318 ARG A CA 1
ATOM 2674 C C . ARG A 1 318 ? 17.392 -8.527 -0.747 1.00 92.06 318 ARG A C 1
ATOM 2676 O O . ARG A 1 318 ? 18.251 -9.149 -0.132 1.00 92.06 318 ARG A O 1
ATOM 2683 N N . ALA A 1 319 ? 16.675 -9.085 -1.718 1.00 92.56 319 ALA A N 1
ATOM 2684 C CA . ALA A 1 319 ? 16.797 -10.495 -2.061 1.00 92.56 319 ALA A CA 1
ATOM 2685 C C . ALA A 1 319 ? 18.188 -10.848 -2.611 1.00 92.56 319 ALA A C 1
ATOM 2687 O O . ALA A 1 319 ? 18.727 -11.901 -2.279 1.00 92.56 319 ALA A O 1
ATOM 2688 N N . LYS A 1 320 ? 18.807 -9.942 -3.377 1.00 89.50 320 LYS A N 1
ATOM 2689 C CA . LYS A 1 320 ? 20.193 -10.091 -3.839 1.00 89.50 320 LYS A CA 1
ATOM 2690 C C . LYS A 1 320 ? 21.197 -10.101 -2.704 1.00 89.50 320 LYS A C 1
ATOM 2692 O O . LYS A 1 320 ? 22.097 -10.931 -2.708 1.00 89.50 320 LYS A O 1
ATOM 2697 N N . TYR A 1 321 ? 21.039 -9.199 -1.741 1.00 88.88 321 TYR A N 1
ATOM 2698 C CA . TYR A 1 321 ? 21.926 -9.143 -0.586 1.00 88.88 321 TYR A CA 1
ATOM 2699 C C . TYR A 1 321 ? 21.874 -10.436 0.243 1.00 88.88 321 TYR A C 1
ATOM 2701 O O . TYR A 1 321 ? 22.912 -10.924 0.675 1.00 88.88 321 TYR A O 1
ATOM 2709 N N . TYR A 1 322 ? 20.689 -11.036 0.391 1.00 90.19 322 TYR A N 1
ATOM 2710 C CA . TYR A 1 322 ? 20.517 -12.325 1.074 1.00 90.19 322 TYR A CA 1
ATOM 2711 C C . TYR A 1 322 ? 20.767 -13.559 0.187 1.00 90.19 322 TYR A C 1
ATOM 2713 O O . TYR A 1 322 ? 20.564 -14.680 0.646 1.00 90.19 322 TYR A O 1
ATOM 2721 N N . GLY A 1 323 ? 21.204 -13.383 -1.064 1.00 89.25 323 GLY A N 1
ATOM 2722 C CA . GLY A 1 323 ? 21.577 -14.492 -1.946 1.00 89.25 323 GLY A CA 1
ATOM 2723 C C . GLY A 1 323 ? 20.412 -15.352 -2.449 1.00 89.25 323 GLY A C 1
ATOM 2724 O O . GLY A 1 323 ? 20.627 -16.515 -2.784 1.00 89.25 323 GLY A O 1
ATOM 2725 N N . LEU A 1 324 ? 19.188 -14.813 -2.511 1.00 92.00 324 LEU A N 1
ATOM 2726 C CA . LEU A 1 324 ? 18.043 -15.527 -3.087 1.00 92.00 324 LEU A CA 1
ATOM 2727 C C . LEU A 1 324 ? 18.244 -15.746 -4.592 1.00 92.00 324 LEU A C 1
ATOM 2729 O O . LEU A 1 324 ? 18.810 -14.900 -5.293 1.00 92.00 324 LEU A O 1
ATOM 2733 N N . SER A 1 325 ? 17.723 -16.861 -5.106 1.00 92.75 325 SER A N 1
ATOM 2734 C CA . SER A 1 325 ? 17.832 -17.180 -6.530 1.00 92.75 325 SER A CA 1
ATOM 2735 C C . SER A 1 325 ? 16.964 -16.257 -7.392 1.00 92.75 325 SER A C 1
ATOM 2737 O O . SER A 1 325 ? 15.887 -15.815 -6.987 1.00 92.75 325 SER A O 1
ATOM 2739 N N . GLU A 1 326 ? 17.375 -16.015 -8.641 1.00 93.06 326 GLU A N 1
ATOM 2740 C CA . GLU A 1 326 ? 16.600 -15.190 -9.583 1.00 93.06 326 GLU A CA 1
ATOM 2741 C C . GLU A 1 326 ? 15.156 -15.686 -9.756 1.00 93.06 326 GLU A C 1
ATOM 2743 O O . GLU A 1 326 ? 14.233 -14.884 -9.893 1.00 93.06 326 GLU A O 1
ATOM 2748 N N . ASN A 1 327 ? 14.946 -17.006 -9.718 1.00 91.31 327 ASN A N 1
ATOM 2749 C CA . ASN A 1 327 ? 13.623 -17.615 -9.845 1.00 91.31 327 ASN A CA 1
ATOM 2750 C C . ASN A 1 327 ? 12.720 -17.300 -8.647 1.00 91.31 327 ASN A C 1
ATOM 2752 O O . ASN A 1 327 ? 11.538 -17.013 -8.841 1.00 91.31 327 ASN A O 1
ATOM 2756 N N . GLU A 1 328 ? 13.256 -17.323 -7.426 1.00 89.81 328 GLU A N 1
ATOM 2757 C CA . GLU A 1 328 ? 12.507 -16.954 -6.219 1.00 89.81 328 GLU A CA 1
ATOM 2758 C C . GLU A 1 328 ? 12.153 -15.468 -6.216 1.00 89.81 328 GLU A C 1
ATOM 2760 O O . GLU A 1 328 ? 11.018 -15.103 -5.902 1.00 89.81 328 GLU A O 1
ATOM 2765 N N . ILE A 1 329 ? 13.086 -14.608 -6.638 1.00 92.38 329 ILE A N 1
ATOM 2766 C CA . ILE A 1 329 ? 12.825 -13.170 -6.762 1.00 92.38 329 ILE A CA 1
ATOM 2767 C C . ILE A 1 329 ? 11.724 -12.937 -7.800 1.00 92.38 329 ILE A C 1
ATOM 2769 O O . ILE A 1 329 ? 10.743 -12.252 -7.509 1.00 92.38 329 ILE A O 1
ATOM 2773 N N . ARG A 1 330 ? 11.840 -13.556 -8.984 1.00 92.50 330 ARG A N 1
ATOM 2774 C CA . ARG A 1 330 ? 10.905 -13.378 -10.105 1.00 92.50 330 ARG A CA 1
ATOM 2775 C C . ARG A 1 330 ? 9.460 -13.706 -9.729 1.00 92.50 330 ARG A C 1
ATOM 2777 O O . ARG A 1 330 ? 8.569 -12.956 -10.114 1.00 92.50 330 ARG A O 1
ATOM 2784 N N . LYS A 1 331 ? 9.221 -14.767 -8.949 1.00 89.88 331 LYS A N 1
ATOM 2785 C CA . LYS A 1 331 ? 7.871 -15.153 -8.480 1.00 89.88 331 LYS A CA 1
ATOM 2786 C C . LYS A 1 331 ? 7.191 -14.090 -7.612 1.00 89.88 331 LYS A C 1
ATOM 2788 O O . LYS A 1 331 ? 5.968 -14.032 -7.561 1.00 89.88 331 LYS A O 1
ATOM 2793 N N . ASN A 1 332 ? 7.980 -13.253 -6.944 1.00 90.75 332 ASN A N 1
ATOM 2794 C CA . ASN A 1 332 ? 7.496 -12.229 -6.023 1.00 90.75 332 ASN A CA 1
ATOM 2795 C C . ASN A 1 332 ? 7.467 -10.821 -6.646 1.00 90.75 332 ASN A C 1
ATOM 2797 O O . ASN A 1 332 ? 6.990 -9.876 -6.007 1.00 90.75 332 ASN A O 1
ATOM 2801 N N . LEU A 1 333 ? 7.965 -10.662 -7.878 1.00 93.12 333 LEU A N 1
ATOM 2802 C CA . LEU A 1 333 ? 7.908 -9.394 -8.599 1.00 93.12 333 LEU A CA 1
ATOM 2803 C C . LEU A 1 333 ? 6.503 -9.120 -9.126 1.00 93.12 333 LEU A C 1
ATOM 2805 O O . LEU A 1 333 ? 5.817 -9.991 -9.655 1.00 93.12 333 LEU A O 1
ATOM 2809 N N . VAL A 1 334 ? 6.107 -7.854 -9.042 1.00 93.12 334 VAL A N 1
ATOM 2810 C CA . VAL A 1 334 ? 4.826 -7.383 -9.562 1.00 93.12 334 VAL A CA 1
ATOM 2811 C C . VAL A 1 334 ? 5.075 -6.655 -10.881 1.00 93.12 334 VAL A C 1
ATOM 2813 O O . VAL A 1 334 ? 5.332 -5.452 -10.894 1.00 93.12 334 VAL A O 1
ATOM 2816 N N . ILE A 1 335 ? 5.030 -7.387 -11.996 1.00 88.12 335 ILE A N 1
ATOM 2817 C CA . ILE A 1 335 ? 5.262 -6.856 -13.350 1.00 88.12 335 ILE A CA 1
ATOM 2818 C C . ILE A 1 335 ? 3.976 -7.006 -14.167 1.00 88.12 335 ILE A C 1
ATOM 2820 O O . ILE A 1 335 ? 3.401 -8.091 -14.229 1.00 88.12 335 ILE A O 1
ATOM 2824 N N . TRP A 1 336 ? 3.508 -5.919 -14.782 1.00 81.56 336 TRP A N 1
ATOM 2825 C CA . TRP A 1 336 ? 2.246 -5.893 -15.538 1.00 81.56 336 TRP A CA 1
ATOM 2826 C C . TRP A 1 336 ? 2.391 -5.413 -16.987 1.00 81.56 336 TRP A C 1
ATOM 2828 O O . TRP A 1 336 ? 1.422 -5.536 -17.737 1.00 81.56 336 TRP A O 1
ATOM 2838 N N . GLN A 1 337 ? 3.561 -4.878 -17.359 1.00 70.12 337 GLN A N 1
ATOM 2839 C CA . GLN A 1 337 ? 3.876 -4.380 -18.705 1.00 70.12 337 GLN A CA 1
ATOM 2840 C C . GLN A 1 337 ? 4.856 -5.287 -19.427 1.00 70.12 337 GLN A C 1
ATOM 2842 O O . GLN A 1 337 ? 5.671 -5.932 -18.728 1.00 70.12 337 GLN A O 1
#

Foldseek 3Di:
DPPQDDWQLVVVLVVLVVLLVLFDAPVNLVVLLPDFLVVLVVVVVVSVQDFDPDPDPASLLSLLQSLLVVLLVVLVVSLVPDGDLLNVLSLLVQVVLLLQLLLLLLVCVVVVHDDLSSHRQNHPCHSVNSVVCNPDQQLVSVVSSVLDDSVRSVVLSVCSVVVNSVLSSLVSVQSSLVVSLVSLVVDDPQSVLSVLLSQLVLVLQLVLLLLVPLVDPDDPVSSLSNRHDDHPQDSVNSNVLSVDDQVVVLVVCCVVLHDLSVPDDSPDDSLLNNLSSLLSSLVVLVVSCVVPSSHSSSVVSSSSSSVLSSVLSSLSSVCSSVPHRSVVSVSNRNHND

pLDDT: mean 88.59, std 9.23, range [34.66, 97.94]

Solvent-accessible surface area (backbone atoms only — not comparable to full-atom values): 18684 Å² total; per-residue (Å²): 132,85,81,75,58,73,62,58,33,61,62,54,16,52,55,26,51,60,53,48,73,69,53,87,47,53,72,52,52,62,49,52,63,73,45,55,74,68,58,40,51,55,54,40,43,76,73,68,48,65,72,73,97,64,92,54,95,44,76,40,58,48,48,40,43,23,46,43,52,48,49,27,53,50,51,48,52,51,56,71,75,41,35,52,68,60,28,55,54,48,56,58,59,32,42,55,34,38,50,50,41,43,49,48,50,53,50,20,64,74,69,75,50,88,67,78,74,82,55,53,54,48,28,88,50,38,66,70,54,51,65,57,41,71,78,48,53,66,48,58,42,48,57,70,46,79,87,58,50,74,71,54,33,56,52,46,39,51,34,49,77,70,67,38,53,68,61,46,52,43,51,55,52,47,52,50,46,47,53,53,51,54,52,23,67,76,36,68,75,67,7,57,53,46,46,57,53,47,14,54,53,33,35,54,50,38,51,49,51,52,54,46,45,75,77,44,92,66,59,82,68,62,54,66,63,66,56,57,68,78,29,77,64,48,73,66,55,52,59,54,46,70,73,48,55,71,70,56,38,47,53,56,48,25,73,73,74,34,72,76,50,67,77,52,64,82,85,51,54,69,60,36,46,50,18,53,53,48,26,52,49,50,52,51,38,50,52,48,19,68,76,36,59,66,35,67,35,27,52,55,34,34,53,56,52,51,52,43,51,47,50,41,53,38,50,52,38,48,38,55,73,73,65,55,51,61,70,65,53,55,55,50,45,60,71,79,105

Secondary structure (DSSP, 8-state):
--------HHHHHHHHHHHHTTSPPHHHHHHHHHS-HHHHHHHHHHTTPPPP----SSHHHHHHHHHHHHHHHHHHHHHHH--HHHHHHHHHHHHHHHHHHHHHHHHHHHHT---GGG--TTSS--HHHHHHHTTS-HHHHHHTSTTS-HHHHHHHHHHHHTT-HHHHHHHHHHHHHHHHHHHHHHSSHHHHHHHHHHHHHHHHHHHHHHHHHHHS---HHHHHHH--SS-SS-HHHHHHHHHS-HHHHHHHHHHHH-GGGTT--TTS-HHHHHHHHHHHHHHHHHHHHHHSTTSSHHHHHHHHHHHHHHHHHHHHHHHHHTT--HHHHHHH-----

Mean predicted aligned error: 5.67 Å

Sequence (337 aa):
MIKVRQEKYPYLATRFRVRKSKLLKREEYEKMLKMDIYTLIKFLEEKGYEFEKIEEKNPFELVERSVNINLEKELSNILKITHGNAKRIFEIYLLKYDIENVKNLLRCKKLGNFQEEIFICAGKLKREKINTLKDSTIEEILKALKFLSEKEIKKLAKWFEENRLIDIENYIDKKYYGLITEIANKLKKEGEILKKFLKLRLDIINLRILLKFKHSKLSKEDVLKLFVFPGTISKKELEELRSLELEEIHSKIVSRFGEFFKDIDIKSSPEELDAKLEVYHLKLVEKFMHTNPLSITPLIAYVIMKETEARNIKLIARAKYYGLSENEIRKNLVIWQ

Nearest PDB structures (foldseek):
  1v9m-assembly1_A  TM=7.413E-01  e=2.286E-09  Thermus thermophilus
  9b8o-assembly1_d  TM=6.972E-01  e=1.638E-08  Rattus norvegicus
  8eat-assembly1_d  TM=6.934E-01  e=4.586E-08  Saccharomyces cerevisiae
  6xby-assembly1_d  TM=6.970E-01  e=3.931E-07  Bos taurus